Protein 9J0V (pdb70)

Solvent-accessible surface area: 11717 Å² total

Nearest PDB structures (foldseek):
  9j0v-assembly1_A  TM=1.004E+00  e=3.714E-56  Desulfobacula toluolica
  9j0u-assembly1_A  TM=9.772E-01  e=4.460E-48  Desulfobacula toluolica
  2dab-assembly1_A  TM=8.652E-01  e=9.179E-22  Bacillus sp. YM-1
  1a3g-assembly1_A  TM=8.236E-01  e=3.025E-19  Escherichia coli
  5k3w-assembly1_A  TM=7.992E-01  e=1.142E-17  Curtobacterium pusillum

Sequence (245 aa):
TAIYEVMQVRQGIPLFFEAHLERFVMSASLVGTRI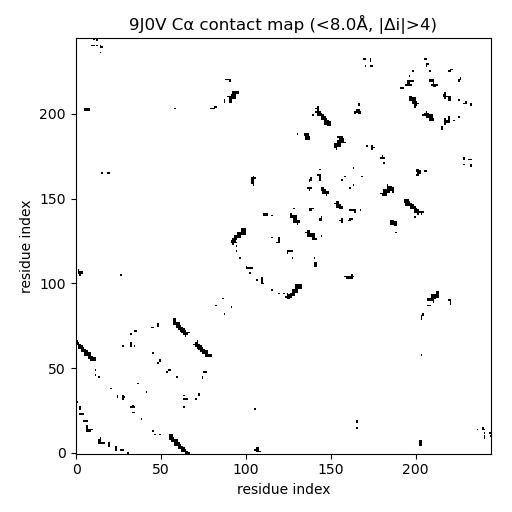PKKEAEILHNIADLVEKNKCDHGNVKLVSALMNEKEIFLAYFIPAEFLDSKARLEGVHTILFSGERICPNITIKGSFREQVKAVRESSNAYEALLVNESGHITEGSRSNVFFMGKDNKLYTSPAGSVLKGVTRTHVMQICSRLGLEVLEKTVHTRNLADIQGAFITGTTVDVTPVRSIGNTQLDSPNIPLIRKIVAEYEKKIAGYVSKRL

Secondary structure (DSSP, 8-state):
-EEEEEEEEETTEETTHHHHHHHHHHHHHHHT---SS-HHHHHHHHHHHHHHH--SSEEEEEEEEEETTEEEEEEEEE---PPPHHHHHH-EEEEEEE---SSTT---TT--HHHHHHHHHHHT-SEEEEE-TTSBEEEETTEEEEEEETTS-EEE--GGGS---HHHHHHHHHHHHTT--EEE---BGGGGGGEEEEEEEETTTEEEEEEEETTEE--GGG-HHHHHHHHHHHHHHHHHHHHH-

B-factor: mean 41.48, std 16.14, range [19.34, 118.11]

Foldseek 3Di:
DKFKFKFKFAQQDGFPLVVRVVQVQVLCVVVPHGDPDDSVVVSVVSSVQCVVVVDRTFMKMWMWDQDPNHIDIDIHTDGAPDDDPVCQLLFWEEEEDEDAADPAQTGPSRQCCVVCVVVCVVVVGPWYFYAYPQQFRAQTSAWWKWFQFPVRAIEGAACRRHHCAPLVVLLVVVCVVVVHDYHHDGHGPVRLVGTQWMWIDHNRCHTTTHQYYVPRGHPRSVDVVSVVSSVVSVVVRVVSVVVVD

Organism: Desulfobacula toluolica (strain DSM 7467 / Tol2) (NCBI:txid651182)

InterPro domains:
  IPR001544 Aminotransferase class IV [PF01063] (33-244)
  IPR018300 Aminotransferase, class IV, conserved site [PS00770] (170-199)
  IPR036038 Aminotransferase-like, PLP-dependent enzymes [SSF56752] (29-275)
  IPR043131 Branched-chain-amino-acid aminotransferase-like, N-terminal [G3DSA:3.30.470.10] (18-102)
  IPR043132 Branched-chain-amino-acid aminotransferase-like, C-terminal [G3DSA:3.20.10.10] (117-276)
  IPR050571 Class-IV Pyridoxal-Phosphate-Dependent Aminotransferase [PTHR42743] (14-268)

Structure (mmCIF, N/CA/C/O backbone):
data_9J0V
#
_entry.id   9J0V
#
_cell.length_a   37.847
_cell.length_b   56.226
_cell.length_c   118.625
_cell.angle_alpha   90.00
_cell.angle_beta   90.00
_cell.angle_gamma   90.00
#
_symmetry.space_group_name_H-M   'P 21 21 21'
#
loop_
_entity.id
_entity.type
_entity.pdbx_description
1 polymer 'Dat: predicted D-alanine aminotransferase'
2 non-polymer DI(HYDROXYETHYL)ETHER
3 non-polymer GLYCEROL
4 water water
#
loop_
_atom_site.group_PDB
_atom_site.id
_atom_site.type_symbol
_atom_site.label_atom_id
_atom_site.label_alt_id
_atom_site.label_comp_id
_atom_site.label_asym_id
_atom_site.label_entity_id
_atom_site.label_seq_id
_atom_site.pdbx_PDB_ins_code
_atom_site.Cartn_x
_atom_site.Cartn_y
_atom_site.Cartn_z
_atom_site.occupancy
_atom_site.B_iso_or_equiv
_atom_site.auth_seq_id
_atom_site.auth_comp_id
_atom_site.auth_asym_id
_atom_site.auth_atom_id
_atom_site.pdbx_PDB_model_num
ATOM 1 N N . THR A 1 31 ? 11.192 19.240 -0.368 1.00 64.92 31 THR A N 1
ATOM 2 C CA . THR A 1 31 ? 12.711 19.319 -0.417 1.00 59.51 31 THR A CA 1
ATOM 3 C C . THR A 1 31 ? 13.267 17.889 -0.511 1.00 65.16 31 THR A C 1
ATOM 4 O O . THR A 1 31 ? 13.731 17.566 -1.665 1.00 55.22 31 THR A O 1
ATOM 6 N N . ALA A 1 32 ? 13.203 17.058 0.572 1.00 40.77 32 ALA A N 1
ATOM 7 C CA . ALA A 1 32 ? 14.009 15.808 0.670 1.00 40.52 32 ALA A CA 1
ATOM 8 C C . ALA A 1 32 ? 13.534 14.861 1.805 1.00 32.93 32 ALA A C 1
ATOM 9 O O . ALA A 1 32 ? 13.406 15.373 2.884 1.00 30.51 32 ALA A O 1
ATOM 11 N N . ILE A 1 33 ? 13.381 13.588 1.518 1.00 29.75 33 ILE A N 1
ATOM 12 C CA . ILE A 1 33 ? 12.949 12.554 2.527 1.00 33.50 33 ILE A CA 1
ATOM 13 C C . ILE A 1 33 ? 13.973 11.431 2.544 1.00 31.83 33 ILE A C 1
ATOM 14 O O . ILE A 1 33 ? 14.684 11.268 1.589 1.00 33.80 33 ILE A O 1
ATOM 19 N N . TYR A 1 34 ? 13.978 10.637 3.597 1.00 28.27 34 TYR A N 1
ATOM 20 C CA . TYR A 1 34 ? 14.920 9.516 3.728 1.00 30.05 34 TYR A CA 1
ATOM 21 C C . TYR A 1 34 ? 14.271 8.407 4.493 1.00 28.05 34 TYR A C 1
ATOM 22 O O . TYR A 1 34 ? 13.231 8.582 5.152 1.00 27.25 34 TYR A O 1
ATOM 31 N N . GLU A 1 35 ? 14.885 7.267 4.352 1.00 27.08 35 GLU A N 1
ATOM 32 C CA . GLU A 1 35 ? 14.501 6.035 5.034 1.00 28.55 35 GLU A CA 1
ATOM 33 C C . GLU A 1 35 ? 15.752 5.328 5.437 1.00 31.00 35 GLU A C 1
ATOM 34 O O . GLU A 1 35 ? 16.744 5.474 4.683 1.00 31.11 35 GLU A O 1
ATOM 40 N N . VAL A 1 36 ? 15.722 4.632 6.549 1.00 32.77 36 VAL A N 1
ATOM 41 C CA . VAL A 1 36 ? 16.893 3.899 7.069 1.00 28.13 36 VAL A CA 1
ATOM 42 C C . VAL A 1 36 ? 16.375 2.514 7.333 1.00 32.61 36 VAL A C 1
ATOM 43 O O . VAL A 1 36 ? 15.333 2.369 7.985 1.00 30.40 36 VAL A O 1
ATOM 47 N N . MET A 1 37 ? 17.077 1.515 6.837 1.00 30.53 37 MET A N 1
ATOM 48 C CA . MET A 1 37 ? 16.814 0.104 7.132 1.00 32.03 37 MET A CA 1
ATOM 49 C C . MET A 1 37 ? 18.052 -0.555 7.704 1.00 35.39 37 MET A C 1
ATOM 50 O O . MET A 1 37 ? 19.158 -0.282 7.231 1.00 34.56 37 MET A O 1
ATOM 55 N N . GLN A 1 38 ? 17.816 -1.372 8.716 1.00 32.65 38 GLN A N 1
ATOM 56 C CA . GLN A 1 38 ? 18.815 -2.220 9.393 1.00 30.90 38 GLN A CA 1
ATOM 57 C C . GLN A 1 38 ? 18.975 -3.469 8.550 1.00 36.80 38 GLN A C 1
ATOM 58 O O . GLN A 1 38 ? 17.929 -4.033 8.164 1.00 35.83 38 GLN A O 1
ATOM 64 N N . VAL A 1 39 ? 20.230 -3.804 8.270 1.00 41.76 39 VAL A N 1
ATOM 65 C CA . VAL A 1 39 ? 20.571 -5.029 7.506 1.00 42.44 39 VAL A CA 1
ATOM 66 C C . VAL A 1 39 ? 21.175 -6.007 8.512 1.00 33.50 39 VAL A C 1
ATOM 67 O O . VAL A 1 39 ? 22.168 -5.623 9.209 1.00 38.43 39 VAL A O 1
ATOM 71 N N . ARG A 1 40 ? 20.600 -7.206 8.623 1.00 42.92 40 ARG A N 1
ATOM 72 C CA . ARG A 1 40 ? 21.084 -8.340 9.460 1.00 51.23 40 ARG A CA 1
ATOM 73 C C . ARG A 1 40 ? 21.228 -9.587 8.562 1.00 49.48 40 ARG A C 1
ATOM 74 O O . ARG A 1 40 ? 20.227 -9.953 7.838 1.00 53.57 40 ARG A O 1
ATOM 82 N N . GLN A 1 41 ? 22.424 -10.190 8.508 1.00 59.74 41 GLN A N 1
ATOM 83 C CA . GLN A 1 41 ? 22.727 -11.390 7.662 1.00 63.55 41 GLN A CA 1
ATOM 84 C C . GLN A 1 41 ? 22.295 -11.112 6.212 1.00 52.07 41 GLN A C 1
ATOM 85 O O . GLN A 1 41 ? 21.641 -11.974 5.572 1.00 56.44 41 GLN A O 1
ATOM 91 N N . GLY A 1 42 ? 22.590 -9.901 5.735 1.00 53.81 42 GLY A N 1
ATOM 92 C CA . GLY A 1 42 ? 22.317 -9.404 4.374 1.00 45.67 42 GLY A CA 1
ATOM 93 C C . GLY A 1 42 ? 20.860 -9.202 4.077 1.00 46.61 42 GLY A C 1
ATOM 94 O O . GLY A 1 42 ? 20.547 -8.969 2.885 1.00 53.00 42 GLY A O 1
ATOM 95 N N . ILE A 1 43 ? 19.986 -9.235 5.095 1.00 48.54 43 ILE A N 1
ATOM 96 C CA . ILE A 1 43 ? 18.509 -9.065 4.919 1.00 45.36 43 ILE A CA 1
ATOM 97 C C . ILE A 1 43 ? 18.173 -7.635 5.375 1.00 44.36 43 ILE A C 1
ATOM 98 O O . ILE A 1 43 ? 18.525 -7.285 6.499 1.00 39.71 43 ILE A O 1
ATOM 103 N N . PRO A 1 44 ? 17.572 -6.771 4.527 1.00 43.17 44 PRO A N 1
ATOM 104 C CA . PRO A 1 44 ? 16.944 -5.542 5.024 1.00 42.17 44 PRO A CA 1
ATOM 105 C C . PRO A 1 44 ? 15.684 -5.843 5.862 1.00 36.65 44 PRO A C 1
ATOM 106 O O . PRO A 1 44 ? 14.688 -6.364 5.328 1.00 41.62 44 PRO A O 1
ATOM 110 N N . LEU A 1 45 ? 15.711 -5.451 7.138 1.00 40.99 45 LEU A N 1
ATOM 111 C CA . LEU A 1 45 ? 14.637 -5.747 8.113 1.00 33.58 45 LEU A CA 1
ATOM 112 C C . LEU A 1 45 ? 13.407 -4.896 7.801 1.00 32.96 45 LEU A C 1
ATOM 113 O O . LEU A 1 45 ? 13.567 -3.723 7.527 1.00 34.74 45 LEU A O 1
ATOM 118 N N . PHE A 1 46 ? 12.251 -5.541 7.690 1.00 34.78 46 PHE A N 1
ATOM 119 C CA . PHE A 1 46 ? 10.912 -4.956 7.497 1.00 37.58 46 PHE A CA 1
ATOM 120 C C . PHE A 1 46 ? 10.919 -4.050 6.267 1.00 38.38 46 PHE A C 1
ATOM 121 O O . PHE A 1 46 ? 10.457 -2.957 6.283 1.00 31.25 46 PHE A O 1
ATOM 129 N N . PHE A 1 47 ? 11.459 -4.566 5.169 1.00 37.40 47 PHE A N 1
ATOM 130 C CA . PHE A 1 47 ? 11.729 -3.813 3.929 1.00 36.09 47 PHE A CA 1
ATOM 131 C C . PHE A 1 47 ? 10.404 -3.284 3.384 1.00 34.75 47 PHE A C 1
ATOM 132 O O . PHE A 1 47 ? 10.359 -2.103 2.956 1.00 37.16 47 PHE A O 1
ATOM 140 N N . GLU A 1 48 ? 9.357 -4.113 3.446 1.00 36.56 48 GLU A N 1
ATOM 141 C CA . GLU A 1 48 ? 8.038 -3.771 2.878 1.00 38.64 48 GLU A CA 1
ATOM 142 C C . GLU A 1 48 ? 7.477 -2.597 3.695 1.00 34.86 48 GLU A C 1
ATOM 143 O O . GLU A 1 48 ? 6.909 -1.726 3.089 1.00 34.36 48 GLU A O 1
ATOM 149 N N . ALA A 1 49 ? 7.601 -2.642 5.036 1.00 32.75 49 ALA A N 1
ATOM 150 C CA . ALA A 1 49 ? 7.059 -1.536 5.869 1.00 31.39 49 ALA A CA 1
ATOM 151 C C . ALA A 1 49 ? 7.833 -0.252 5.543 1.00 29.32 49 ALA A C 1
ATOM 152 O O . ALA A 1 49 ? 7.198 0.802 5.421 1.00 29.81 49 ALA A O 1
ATOM 154 N N . HIS A 1 50 ? 9.174 -0.303 5.439 1.00 31.00 50 HIS A N 1
ATOM 155 C CA . HIS A 1 50 ? 9.981 0.912 5.151 1.00 33.58 50 HIS A CA 1
ATOM 156 C C . HIS A 1 50 ? 9.709 1.423 3.752 1.00 34.32 50 HIS A C 1
ATOM 157 O O . HIS A 1 50 ? 9.560 2.657 3.571 1.00 31.34 50 HIS A O 1
ATOM 164 N N . LEU A 1 51 ? 9.603 0.504 2.783 1.00 35.21 51 LEU A N 1
ATOM 165 C CA . LEU A 1 51 ? 9.377 0.930 1.380 1.00 37.67 51 LEU A CA 1
ATOM 166 C C . LEU A 1 51 ? 8.003 1.602 1.277 1.00 31.48 51 LEU A C 1
ATOM 167 O O . LEU A 1 51 ? 7.927 2.692 0.692 1.00 34.59 51 LEU A O 1
ATOM 172 N N . GLU A 1 52 ? 6.994 1.059 1.969 1.00 36.62 52 GLU A N 1
ATOM 173 C CA . GLU A 1 52 ? 5.588 1.544 1.883 1.00 36.84 52 GLU A CA 1
ATOM 174 C C . GLU A 1 52 ? 5.559 2.988 2.408 1.00 38.39 52 GLU A C 1
ATOM 175 O O . GLU A 1 52 ? 5.030 3.894 1.739 1.00 38.85 52 GLU A O 1
ATOM 181 N N . ARG A 1 53 ? 6.239 3.224 3.543 1.00 32.68 53 ARG A N 1
ATOM 182 C CA . ARG A 1 53 ? 6.340 4.576 4.117 1.00 29.64 53 ARG A CA 1
ATOM 183 C C . ARG A 1 53 ? 7.068 5.507 3.129 1.00 30.22 53 ARG A C 1
ATOM 184 O O . ARG A 1 53 ? 6.686 6.641 3.014 1.00 31.03 53 ARG A O 1
ATOM 192 N N . PHE A 1 54 ? 8.215 5.089 2.612 1.00 29.31 54 PHE A N 1
ATOM 193 C CA . PHE A 1 54 ? 9.070 5.953 1.753 1.00 32.44 54 PHE A CA 1
ATOM 194 C C . PHE A 1 54 ? 8.257 6.341 0.510 1.00 37.14 54 PHE A C 1
ATOM 195 O O . PHE A 1 54 ? 8.229 7.558 0.181 1.00 30.70 54 PHE A O 1
ATOM 203 N N . VAL A 1 55 ? 7.603 5.334 -0.113 1.00 38.06 55 VAL A N 1
ATOM 204 C CA . VAL A 1 55 ? 6.822 5.509 -1.386 1.00 39.79 55 VAL A CA 1
ATOM 205 C C . VAL A 1 55 ? 5.669 6.489 -1.123 1.00 37.00 55 VAL A C 1
ATOM 206 O O . VAL A 1 55 ? 5.483 7.405 -1.928 1.00 36.76 55 VAL A O 1
ATOM 210 N N . MET A 1 56 ? 4.962 6.341 -0.006 1.00 37.74 56 MET A N 1
ATOM 211 C CA . MET A 1 56 ? 3.797 7.185 0.362 1.00 40.89 56 MET A CA 1
ATOM 212 C C . MET A 1 56 ? 4.257 8.603 0.641 1.00 38.71 56 MET A C 1
ATOM 213 O O . MET A 1 56 ? 3.602 9.522 0.205 1.00 35.83 56 MET A O 1
ATOM 218 N N . SER A 1 57 ? 5.371 8.812 1.361 1.00 33.89 57 SER A N 1
ATOM 219 C CA . SER A 1 57 ? 5.891 10.166 1.635 1.00 31.93 57 SER A CA 1
ATOM 220 C C . SER A 1 57 ? 6.290 10.883 0.330 1.00 30.39 57 SER A C 1
ATOM 221 O O . SER A 1 57 ? 6.047 12.096 0.206 1.00 35.52 57 SER A O 1
ATOM 224 N N . ALA A 1 58 ? 6.938 10.129 -0.555 1.00 34.00 58 ALA A N 1
ATOM 225 C CA . ALA A 1 58 ? 7.403 10.604 -1.877 1.00 40.57 58 ALA A CA 1
ATOM 226 C C . ALA A 1 58 ? 6.182 11.149 -2.639 1.00 32.95 58 ALA A C 1
ATOM 227 O O . ALA A 1 58 ? 6.200 12.320 -3.005 1.00 31.86 58 ALA A O 1
ATOM 229 N N . SER A 1 59 ? 5.118 10.366 -2.687 1.00 41.71 59 SER A N 1
ATOM 230 C CA . SER A 1 59 ? 3.827 10.779 -3.312 1.00 46.33 59 SER A CA 1
ATOM 231 C C . SER A 1 59 ? 3.338 12.073 -2.688 1.00 39.90 59 SER A C 1
ATOM 232 O O . SER A 1 59 ? 3.035 13.058 -3.369 1.00 38.91 59 SER A O 1
ATOM 235 N N . LEU A 1 60 ? 3.386 12.163 -1.384 1.00 39.46 60 LEU A N 1
ATOM 236 C CA . LEU A 1 60 ? 2.907 13.383 -0.725 1.00 30.93 60 LEU A CA 1
ATOM 237 C C . LEU A 1 60 ? 3.779 14.613 -0.981 1.00 34.95 60 LEU A C 1
ATOM 238 O O . LEU A 1 60 ? 3.246 15.726 -0.938 1.00 33.86 60 LEU A O 1
ATOM 243 N N . VAL A 1 61 ? 5.106 14.470 -1.003 1.00 35.05 61 VAL A N 1
ATOM 244 C CA . VAL A 1 61 ? 6.029 15.645 -1.143 1.00 40.68 61 VAL A CA 1
ATOM 245 C C . VAL A 1 61 ? 6.274 15.879 -2.638 1.00 35.64 61 VAL A C 1
ATOM 246 O O . VAL A 1 61 ? 6.900 16.889 -2.989 1.00 42.47 61 VAL A O 1
ATOM 250 N N . GLY A 1 62 ? 5.787 14.965 -3.467 1.00 37.60 62 GLY A N 1
ATOM 251 C CA . GLY A 1 62 ? 5.500 15.165 -4.901 1.00 43.73 62 GLY A CA 1
ATOM 252 C C . GLY A 1 62 ? 6.654 14.679 -5.764 1.00 56.26 62 GLY A C 1
ATOM 253 O O . GLY A 1 62 ? 6.881 15.289 -6.825 1.00 54.46 62 GLY A O 1
ATOM 254 N N . THR A 1 63 ? 7.374 13.648 -5.330 1.00 51.59 63 THR A N 1
ATOM 255 C CA . THR A 1 63 ? 8.478 13.034 -6.097 1.00 62.74 63 THR A CA 1
ATOM 256 C C . THR A 1 63 ? 8.398 11.518 -5.928 1.00 62.92 63 THR A C 1
ATOM 257 O O . THR A 1 63 ? 9.097 11.022 -5.060 1.00 90.14 63 THR A O 1
ATOM 261 N N . ARG A 1 64 ? 7.614 10.818 -6.749 1.00 62.06 64 ARG A N 1
ATOM 262 C CA . ARG A 1 64 ? 7.793 9.361 -7.043 1.00 67.58 64 ARG A CA 1
ATOM 263 C C . ARG A 1 64 ? 9.292 8.998 -7.084 1.00 65.51 64 ARG A C 1
ATOM 264 O O . ARG A 1 64 ? 10.130 9.775 -7.603 1.00 67.34 64 ARG A O 1
ATOM 266 N N . ILE A 1 65 ? 9.602 7.833 -6.527 1.00 63.29 65 ILE A N 1
ATOM 267 C CA . ILE A 1 65 ? 10.910 7.138 -6.647 1.00 68.23 65 ILE A CA 1
ATOM 268 C C . ILE A 1 65 ? 10.944 6.431 -8.002 1.00 77.23 65 ILE A C 1
ATOM 269 O O . ILE A 1 65 ? 10.023 5.675 -8.295 1.00 74.39 65 ILE A O 1
ATOM 274 N N . PRO A 1 66 ? 11.956 6.679 -8.876 1.00 86.22 66 PRO A N 1
ATOM 275 C CA . PRO A 1 66 ? 12.199 5.865 -10.070 1.00 85.11 66 PRO A CA 1
ATOM 276 C C . PRO A 1 66 ? 12.045 4.341 -9.945 1.00 77.82 66 PRO A C 1
ATOM 277 O O . PRO A 1 66 ? 11.361 3.773 -10.759 1.00 91.19 66 PRO A O 1
ATOM 281 N N . LYS A 1 67 ? 12.617 3.737 -8.905 1.00 68.88 67 LYS A N 1
ATOM 282 C CA . LYS A 1 67 ? 12.923 2.282 -8.855 1.00 66.01 67 LYS A CA 1
ATOM 283 C C . LYS A 1 67 ? 11.766 1.491 -8.225 1.00 67.88 67 LYS A C 1
ATOM 284 O O . LYS A 1 67 ? 11.199 1.958 -7.236 1.00 75.05 67 LYS A O 1
ATOM 290 N N . LYS A 1 68 ? 11.425 0.322 -8.786 1.00 68.67 68 LYS A N 1
ATOM 291 C CA . LYS A 1 68 ? 10.487 -0.664 -8.175 1.00 65.53 68 LYS A CA 1
ATOM 292 C C . LYS A 1 68 ? 11.118 -1.242 -6.903 1.00 67.29 68 LYS A C 1
ATOM 293 O O . LYS A 1 68 ? 12.337 -1.094 -6.736 1.00 80.15 68 LYS A O 1
ATOM 295 N N . GLU A 1 69 ? 10.309 -1.907 -6.066 1.00 67.76 69 GLU A N 1
ATOM 296 C CA . GLU A 1 69 ? 10.719 -2.718 -4.878 1.00 69.08 69 GLU A CA 1
ATOM 297 C C . GLU A 1 69 ? 11.881 -3.646 -5.259 1.00 81.43 69 GLU A C 1
ATOM 298 O O . GLU A 1 69 ? 12.953 -3.598 -4.571 1.00 67.80 69 GLU A O 1
ATOM 304 N N . ALA A 1 70 ? 11.660 -4.467 -6.297 1.00 75.76 70 ALA A N 1
ATOM 305 C CA . ALA A 1 70 ? 12.636 -5.429 -6.867 1.00 70.42 70 ALA A CA 1
ATOM 306 C C . ALA A 1 70 ? 13.983 -4.731 -7.117 1.00 57.39 70 ALA A C 1
ATOM 307 O O . ALA A 1 70 ? 15.033 -5.275 -6.711 1.00 61.95 70 ALA A O 1
ATOM 309 N N . GLU A 1 71 ? 13.948 -3.539 -7.706 1.00 52.37 71 GLU A N 1
ATOM 310 C CA . GLU A 1 71 ? 15.176 -2.853 -8.166 1.00 58.71 71 GLU A CA 1
ATOM 311 C C . GLU A 1 71 ? 15.880 -2.296 -6.931 1.00 63.57 71 GLU A C 1
ATOM 312 O O . GLU A 1 71 ? 17.106 -2.526 -6.802 1.00 55.08 71 GLU A O 1
ATOM 318 N N . ILE A 1 72 ? 15.116 -1.672 -6.017 1.00 55.94 72 ILE A N 1
ATOM 319 C CA . ILE A 1 72 ? 15.657 -1.125 -4.728 1.00 53.09 72 ILE A CA 1
ATOM 320 C C . ILE A 1 72 ? 16.285 -2.276 -3.963 1.00 46.16 72 ILE A C 1
ATOM 321 O O . ILE A 1 72 ? 17.480 -2.158 -3.583 1.00 49.62 72 ILE A O 1
ATOM 326 N N . LEU A 1 73 ? 15.543 -3.365 -3.776 1.00 48.11 73 LEU A N 1
ATOM 327 C CA . LEU A 1 73 ? 16.077 -4.574 -3.064 1.00 55.01 73 LEU A CA 1
ATOM 328 C C . LEU A 1 73 ? 17.388 -5.018 -3.748 1.00 58.12 73 LEU A C 1
ATOM 329 O O . LEU A 1 73 ? 18.363 -5.332 -3.004 1.00 65.86 73 LEU A O 1
ATOM 334 N N . HIS A 1 74 ? 17.488 -4.891 -5.087 1.00 67.88 74 HIS A N 1
ATOM 335 C CA . HIS A 1 74 ? 18.703 -5.221 -5.889 1.00 68.48 74 HIS A CA 1
ATOM 336 C C . HIS A 1 74 ? 19.808 -4.208 -5.608 1.00 55.31 74 HIS A C 1
ATOM 337 O O . HIS A 1 74 ? 20.942 -4.679 -5.397 1.00 66.97 74 HIS A O 1
ATOM 344 N N . ASN A 1 75 ? 19.523 -2.898 -5.569 1.00 54.42 75 ASN A N 1
ATOM 345 C CA . ASN A 1 75 ? 20.560 -1.884 -5.200 1.00 67.27 75 ASN A CA 1
ATOM 346 C C . ASN A 1 75 ? 21.165 -2.152 -3.821 1.00 60.63 75 ASN A C 1
ATOM 347 O O . ASN A 1 75 ? 22.364 -1.878 -3.678 1.00 71.89 75 ASN A O 1
ATOM 352 N N . ILE A 1 76 ? 20.350 -2.586 -2.843 1.00 56.67 76 ILE A N 1
ATOM 353 C CA . ILE A 1 76 ? 20.807 -2.914 -1.453 1.00 50.04 76 ILE A CA 1
ATOM 354 C C . ILE A 1 76 ? 21.696 -4.154 -1.493 1.00 49.03 76 ILE A C 1
ATOM 355 O O . ILE A 1 76 ? 22.801 -4.099 -0.893 1.00 41.55 76 ILE A O 1
ATOM 360 N N . ALA A 1 77 ? 21.256 -5.223 -2.177 1.00 54.95 77 ALA A N 1
ATOM 361 C CA . ALA A 1 77 ? 22.086 -6.446 -2.411 1.00 57.93 77 ALA A CA 1
ATOM 362 C C . ALA A 1 77 ? 23.441 -6.074 -3.029 1.00 51.72 77 ALA A C 1
ATOM 363 O O . ALA A 1 77 ? 24.480 -6.600 -2.570 1.00 57.87 77 ALA A O 1
ATOM 365 N N . ASP A 1 78 ? 23.474 -5.133 -3.969 1.00 63.26 78 ASP A N 1
ATOM 366 C CA . ASP A 1 78 ? 24.729 -4.692 -4.648 1.00 65.25 78 ASP A CA 1
ATOM 367 C C . ASP A 1 78 ? 25.611 -3.910 -3.658 1.00 66.13 78 ASP A C 1
ATOM 368 O O . ASP A 1 78 ? 26.828 -4.101 -3.725 1.00 64.35 78 ASP A O 1
ATOM 373 N N . LEU A 1 79 ? 25.048 -3.083 -2.761 1.00 62.78 79 LEU A N 1
ATOM 374 C CA . LEU A 1 79 ? 25.832 -2.424 -1.677 1.00 60.82 79 LEU A CA 1
ATOM 375 C C . LEU A 1 79 ? 26.285 -3.444 -0.621 1.00 65.51 79 LEU A C 1
ATOM 376 O O . LEU A 1 79 ? 27.393 -3.225 -0.073 1.00 59.16 79 LEU A O 1
ATOM 381 N N . VAL A 1 80 ? 25.444 -4.437 -0.288 1.00 58.50 80 VAL A N 1
ATOM 382 C CA . VAL A 1 80 ? 25.775 -5.555 0.648 1.00 76.03 80 VAL A CA 1
ATOM 383 C C . VAL A 1 80 ? 26.987 -6.303 0.084 1.00 82.18 80 VAL A C 1
ATOM 384 O O . VAL A 1 80 ? 27.990 -6.380 0.813 1.00 94.92 80 VAL A O 1
ATOM 388 N N . GLU A 1 81 ? 26.890 -6.791 -1.158 1.00 84.46 81 GLU A N 1
ATOM 389 C CA . GLU A 1 81 ? 27.969 -7.508 -1.896 1.00 82.20 81 GLU A CA 1
ATOM 390 C C . GLU A 1 81 ? 29.237 -6.634 -1.972 1.00 78.30 81 GLU A C 1
ATOM 391 O O . GLU A 1 81 ? 30.292 -7.139 -1.535 1.00 81.65 81 GLU A O 1
ATOM 393 N N . LYS A 1 82 ? 29.124 -5.376 -2.449 1.00 83.60 82 LYS A N 1
ATOM 394 C CA . LYS A 1 82 ? 30.239 -4.411 -2.720 1.00 77.75 82 LYS A CA 1
ATOM 395 C C . LYS A 1 82 ? 30.889 -3.901 -1.423 1.00 82.82 82 LYS A C 1
ATOM 396 O O . LYS A 1 82 ? 32.124 -3.967 -1.350 1.00 98.29 82 LYS A O 1
ATOM 398 N N . ASN A 1 83 ? 30.118 -3.391 -0.456 1.00 88.06 83 ASN A N 1
ATOM 399 C CA . ASN A 1 83 ? 30.626 -2.900 0.863 1.00 95.96 83 ASN A CA 1
ATOM 400 C C . ASN A 1 83 ? 31.052 -4.073 1.787 1.00 96.75 83 ASN A C 1
ATOM 401 O O . ASN A 1 83 ? 31.562 -3.776 2.879 1.00 86.20 83 ASN A O 1
ATOM 403 N N . LYS A 1 84 ? 30.828 -5.347 1.418 1.00 92.16 84 LYS A N 1
ATOM 404 C CA . LYS A 1 84 ? 31.451 -6.568 2.017 1.00 93.75 84 LYS A CA 1
ATOM 405 C C . LYS A 1 84 ? 30.757 -7.000 3.326 1.00 94.87 84 LYS A C 1
ATOM 406 O O . LYS A 1 84 ? 30.426 -8.192 3.398 1.00 93.46 84 LYS A O 1
ATOM 408 N N . CYS A 1 85 ? 30.568 -6.125 4.333 1.00 105.44 85 CYS A N 1
ATOM 409 C CA . CYS A 1 85 ? 29.952 -6.472 5.659 1.00 97.63 85 CYS A CA 1
ATOM 410 C C . CYS A 1 85 ? 28.480 -6.884 5.468 1.00 91.57 85 CYS A C 1
ATOM 411 O O . CYS A 1 85 ? 27.842 -6.456 4.474 1.00 82.82 85 CYS A O 1
ATOM 413 N N . ASP A 1 86 ? 27.969 -7.716 6.380 1.00 91.92 86 ASP A N 1
ATOM 414 C CA . ASP A 1 86 ? 26.610 -8.324 6.303 1.00 77.21 86 ASP A CA 1
ATOM 415 C C . ASP A 1 86 ? 25.621 -7.610 7.241 1.00 77.85 86 ASP A C 1
ATOM 416 O O . ASP A 1 86 ? 24.408 -7.927 7.123 1.00 61.53 86 ASP A O 1
ATOM 421 N N . HIS A 1 87 ? 26.094 -6.733 8.142 1.00 63.60 87 HIS A N 1
ATOM 422 C CA . HIS A 1 87 ? 25.251 -5.966 9.096 1.00 65.36 87 HIS A CA 1
ATOM 423 C C . HIS A 1 87 ? 25.600 -4.479 9.036 1.00 72.41 87 HIS A C 1
ATOM 424 O O . HIS A 1 87 ? 26.789 -4.104 8.827 1.00 59.48 87 HIS A O 1
ATOM 431 N N . GLY A 1 88 ? 24.570 -3.652 9.192 1.00 50.54 88 GLY A N 1
ATOM 432 C CA . GLY A 1 88 ? 24.742 -2.205 9.179 1.00 41.06 88 GLY A CA 1
ATOM 433 C C . GLY A 1 88 ? 23.446 -1.537 8.840 1.00 41.43 88 GLY A C 1
ATOM 434 O O . GLY A 1 88 ? 22.411 -2.214 8.844 1.00 39.96 88 GLY A O 1
ATOM 435 N N . ASN A 1 89 ? 23.528 -0.261 8.509 1.00 32.84 89 ASN A N 1
ATOM 436 C CA . ASN A 1 89 ? 22.318 0.535 8.226 1.00 34.60 89 ASN A CA 1
ATOM 437 C C . ASN A 1 89 ? 22.457 1.126 6.829 1.00 32.89 89 ASN A C 1
ATOM 438 O O . ASN A 1 89 ? 23.428 1.813 6.588 1.00 39.84 89 ASN A O 1
ATOM 443 N N . VAL A 1 90 ? 21.447 0.924 6.013 1.00 32.49 90 VAL A N 1
ATOM 444 C CA . VAL A 1 90 ? 21.335 1.531 4.657 1.00 34.42 90 VAL A CA 1
ATOM 445 C C . VAL A 1 90 ? 20.310 2.649 4.718 1.00 35.25 90 VAL A C 1
ATOM 446 O O . VAL A 1 90 ? 19.214 2.398 5.341 1.00 33.85 90 VAL A O 1
ATOM 450 N N . LYS A 1 91 ? 20.672 3.765 4.111 1.00 31.10 91 LYS A N 1
ATOM 451 C CA . LYS A 1 91 ? 19.875 4.996 4.014 1.00 34.58 91 LYS A CA 1
ATOM 452 C C . LYS A 1 91 ? 19.458 5.184 2.567 1.00 37.41 91 LYS A C 1
ATOM 453 O O . LYS A 1 91 ? 20.363 5.167 1.671 1.00 36.03 91 LYS A O 1
ATOM 459 N N . LEU A 1 92 ? 18.163 5.384 2.341 1.00 30.78 92 LEU A N 1
ATOM 460 C CA . LEU A 1 92 ? 17.650 5.807 1.018 1.00 32.25 92 LEU A CA 1
ATOM 461 C C . LEU A 1 92 ? 17.255 7.254 1.116 1.00 37.10 92 LEU A C 1
ATOM 462 O O . LEU A 1 92 ? 16.732 7.647 2.149 1.00 33.49 92 LEU A O 1
ATOM 467 N N . VAL A 1 93 ? 17.482 8.005 0.059 1.00 29.33 93 VAL A N 1
ATOM 468 C CA . VAL A 1 93 ? 17.217 9.456 0.004 1.00 27.89 93 VAL A CA 1
ATOM 469 C C . VAL A 1 93 ? 16.449 9.679 -1.289 1.00 37.91 93 VAL A C 1
ATOM 470 O O . VAL A 1 93 ? 16.840 9.081 -2.310 1.00 35.31 93 VAL A O 1
ATOM 474 N N . SER A 1 94 ? 15.385 10.474 -1.216 1.00 36.39 94 SER A N 1
ATOM 475 C CA . SER A 1 94 ? 14.620 10.897 -2.413 1.00 37.39 94 SER A CA 1
ATOM 476 C C . SER A 1 94 ? 14.461 12.388 -2.307 1.00 37.26 94 SER A C 1
ATOM 477 O O . SER A 1 94 ? 13.994 12.928 -1.275 1.00 32.08 94 SER A O 1
ATOM 480 N N . ALA A 1 95 ? 14.893 13.115 -3.313 1.00 33.75 95 ALA A N 1
ATOM 481 C CA . ALA A 1 95 ? 14.810 14.584 -3.256 1.00 33.89 95 ALA A CA 1
ATOM 482 C C . ALA A 1 95 ? 14.551 15.088 -4.676 1.00 33.66 95 ALA A C 1
ATOM 483 O O . ALA A 1 95 ? 14.737 14.326 -5.612 1.00 38.27 95 ALA A O 1
ATOM 485 N N . LEU A 1 96 ? 14.241 16.350 -4.711 1.00 40.30 96 LEU A N 1
ATOM 486 C CA . LEU A 1 96 ? 14.224 17.225 -5.897 1.00 49.87 96 LEU A CA 1
ATOM 487 C C . LEU A 1 96 ? 15.269 18.292 -5.583 1.00 47.02 96 LEU A C 1
ATOM 488 O O . LEU A 1 96 ? 15.149 18.908 -4.527 1.00 55.41 96 LEU A O 1
ATOM 493 N N . MET A 1 97 ? 16.307 18.429 -6.406 1.00 57.74 97 MET A N 1
ATOM 494 C CA . MET A 1 97 ? 17.412 19.417 -6.214 1.00 64.94 97 MET A CA 1
ATOM 495 C C . MET A 1 97 ? 17.543 20.259 -7.494 1.00 60.91 97 MET A C 1
ATOM 496 O O . MET A 1 97 ? 17.640 19.634 -8.569 1.00 59.92 97 MET A O 1
ATOM 501 N N . ASN A 1 98 ? 17.570 21.600 -7.385 1.00 64.45 98 ASN A N 1
ATOM 502 C CA . ASN A 1 98 ? 17.492 22.563 -8.531 1.00 71.95 98 ASN A CA 1
ATOM 503 C C . ASN A 1 98 ? 16.447 21.993 -9.523 1.00 76.88 98 ASN A C 1
ATOM 504 O O . ASN A 1 98 ? 16.812 21.646 -10.674 1.00 87.47 98 ASN A O 1
ATOM 506 N N . GLU A 1 99 ? 15.247 21.716 -8.985 1.00 71.89 99 GLU A N 1
ATOM 507 C CA . GLU A 1 99 ? 13.994 21.255 -9.652 1.00 63.46 99 GLU A CA 1
ATOM 508 C C . GLU A 1 99 ? 14.138 19.887 -10.378 1.00 72.72 99 GLU A C 1
ATOM 509 O O . GLU A 1 99 ? 13.210 19.605 -11.178 1.00 63.22 99 GLU A O 1
ATOM 512 N N . LYS A 1 100 ? 15.144 19.015 -10.091 1.00 67.20 100 LYS A N 1
ATOM 513 C CA . LYS A 1 100 ? 15.211 17.619 -10.638 1.00 67.19 100 LYS A CA 1
ATOM 514 C C . LYS A 1 100 ? 15.407 16.554 -9.528 1.00 62.31 100 LYS A C 1
ATOM 515 O O . LYS A 1 100 ? 16.035 16.856 -8.485 1.00 59.64 100 LYS A O 1
ATOM 519 N N . GLU A 1 101 ? 14.958 15.332 -9.849 1.00 51.32 101 GLU A N 1
ATOM 520 C CA . GLU A 1 101 ? 14.627 14.167 -9.002 1.00 64.96 101 GLU A CA 1
ATOM 521 C C . GLU A 1 101 ? 15.908 13.356 -8.777 1.00 69.06 101 GLU A C 1
ATOM 522 O O . GLU A 1 101 ? 16.578 13.072 -9.794 1.00 75.22 101 GLU A O 1
ATOM 528 N N . ILE A 1 102 ? 16.217 12.984 -7.520 1.00 49.18 102 ILE A N 1
ATOM 529 C CA . ILE A 1 102 ? 17.456 12.251 -7.112 1.00 49.52 102 ILE A CA 1
ATOM 530 C C . ILE A 1 102 ? 17.068 11.097 -6.198 1.00 43.52 102 ILE A C 1
ATOM 531 O O . ILE A 1 102 ? 16.318 11.342 -5.279 1.00 47.14 102 ILE A O 1
ATOM 536 N N . PHE A 1 103 ? 17.623 9.925 -6.433 1.00 38.41 103 PHE A N 1
ATOM 537 C CA . PHE A 1 103 ? 17.541 8.738 -5.582 1.00 41.14 103 PHE A CA 1
ATOM 538 C C . PHE A 1 103 ? 18.949 8.263 -5.170 1.00 52.03 103 PHE A C 1
ATOM 539 O O . PHE A 1 103 ? 19.717 7.871 -6.047 1.00 49.32 103 PHE A O 1
ATOM 547 N N . LEU A 1 104 ? 19.243 8.216 -3.863 1.00 40.83 104 LEU A N 1
ATOM 548 C CA . LEU A 1 104 ? 20.523 7.703 -3.319 1.00 39.16 104 LEU A CA 1
ATOM 549 C C . LEU A 1 104 ? 20.234 6.553 -2.380 1.00 46.03 104 LEU A C 1
ATOM 550 O O . LEU A 1 104 ? 19.197 6.558 -1.641 1.00 37.04 104 LEU A O 1
ATOM 555 N N . ALA A 1 105 ? 21.152 5.623 -2.383 1.00 35.77 105 ALA A N 1
ATOM 556 C CA . ALA A 1 105 ? 21.199 4.502 -1.437 1.00 34.94 105 ALA A CA 1
ATOM 557 C C . ALA A 1 105 ? 22.644 4.392 -0.959 1.00 44.13 105 ALA A C 1
ATOM 558 O O . ALA A 1 105 ? 23.553 4.423 -1.830 1.00 41.38 105 ALA A O 1
ATOM 560 N N . TYR A 1 106 ? 22.899 4.342 0.346 1.00 37.24 106 TYR A N 1
ATOM 561 C CA . TYR A 1 106 ? 24.277 4.205 0.874 1.00 38.91 106 TYR A CA 1
ATOM 562 C C . TYR A 1 106 ? 24.219 3.677 2.294 1.00 44.31 106 TYR A C 1
ATOM 563 O O . TYR A 1 106 ? 23.237 4.059 3.007 1.00 41.33 106 TYR A O 1
ATOM 572 N N . PHE A 1 107 ? 25.252 2.940 2.699 1.00 40.97 107 PHE A N 1
ATOM 573 C CA . PHE A 1 107 ? 25.478 2.601 4.116 1.00 39.62 107 PHE A CA 1
ATOM 574 C C . PHE A 1 107 ? 25.825 3.857 4.895 1.00 43.27 107 PHE A C 1
ATOM 575 O O . PHE A 1 107 ? 26.457 4.823 4.378 1.00 37.83 107 PHE A O 1
ATOM 583 N N . ILE A 1 108 ? 25.364 3.880 6.142 1.00 38.91 108 ILE A N 1
ATOM 584 C CA . ILE A 1 108 ? 25.727 4.948 7.114 1.00 36.72 108 ILE A CA 1
ATOM 585 C C . ILE A 1 108 ? 26.396 4.269 8.293 1.00 34.21 108 ILE A C 1
ATOM 586 O O . ILE A 1 108 ? 26.174 3.090 8.546 1.00 39.20 108 ILE A O 1
ATOM 591 N N . PRO A 1 109 ? 27.168 5.023 9.081 1.00 44.00 109 PRO A N 1
ATOM 592 C CA . PRO A 1 109 ? 27.731 4.492 10.328 1.00 54.37 109 PRO A CA 1
ATOM 593 C C . PRO A 1 109 ? 26.639 3.943 11.265 1.00 52.47 109 PRO A C 1
ATOM 594 O O . PRO A 1 109 ? 25.608 4.602 11.435 1.00 46.62 109 PRO A O 1
ATOM 598 N N . ALA A 1 110 ? 26.854 2.744 11.790 1.00 48.13 110 ALA A N 1
ATOM 599 C CA . ALA A 1 110 ? 25.942 2.010 12.690 1.00 49.64 110 ALA A CA 1
ATOM 600 C C . ALA A 1 110 ? 26.513 2.090 14.106 1.00 56.43 110 ALA A C 1
ATOM 601 O O . ALA A 1 110 ? 27.631 1.664 14.297 1.00 57.33 110 ALA A O 1
ATOM 603 N N . GLU A 1 111 ? 25.732 2.585 15.061 1.00 55.99 111 GLU A N 1
ATOM 604 C CA . GLU A 1 111 ? 26.005 2.473 16.513 1.00 57.62 111 GLU A CA 1
ATOM 605 C C . GLU A 1 111 ? 25.272 1.227 17.033 1.00 55.91 111 GLU A C 1
ATOM 606 O O . GLU A 1 111 ? 24.240 1.381 17.764 1.00 56.41 111 GLU A O 1
ATOM 612 N N . PHE A 1 112 ? 25.777 0.035 16.687 1.00 67.77 112 PHE A N 1
ATOM 613 C CA . PHE A 1 112 ? 25.358 -1.283 17.261 1.00 73.59 112 PHE A CA 1
ATOM 614 C C . PHE A 1 112 ? 25.711 -1.270 18.767 1.00 65.98 112 PHE A C 1
ATOM 615 O O . PHE A 1 112 ? 26.871 -0.881 19.128 1.00 67.74 112 PHE A O 1
ATOM 617 N N . LEU A 1 113 ? 24.731 -1.544 19.641 1.00 53.33 113 LEU A N 1
ATOM 618 C CA . LEU A 1 113 ? 24.982 -1.671 21.111 1.00 53.32 113 LEU A CA 1
ATOM 619 C C . LEU A 1 113 ? 25.490 -3.077 21.386 1.00 49.02 113 LEU A C 1
ATOM 620 O O . LEU A 1 113 ? 24.763 -4.033 20.993 1.00 46.89 113 LEU A O 1
ATOM 625 N N . ASP A 1 114 ? 26.571 -3.175 22.150 1.00 56.55 114 ASP A N 1
ATOM 626 C CA . ASP A 1 114 ? 27.079 -4.495 22.606 1.00 64.93 114 ASP A CA 1
ATOM 627 C C . ASP A 1 114 ? 26.150 -5.056 23.710 1.00 66.51 114 ASP A C 1
ATOM 628 O O . ASP A 1 114 ? 25.204 -4.336 24.202 1.00 46.68 114 ASP A O 1
ATOM 633 N N . SER A 1 115 ? 26.296 -6.373 23.896 1.00 53.17 115 SER A N 1
ATOM 634 C CA . SER A 1 115 ? 25.922 -7.228 25.047 1.00 57.57 115 SER A CA 1
ATOM 635 C C . SER A 1 115 ? 25.554 -6.407 26.311 1.00 44.53 115 SER A C 1
ATOM 636 O O . SER A 1 115 ? 24.409 -6.426 26.773 1.00 44.96 115 SER A O 1
ATOM 639 N N . LYS A 1 116 ? 26.551 -5.742 26.847 1.00 42.66 116 LYS A N 1
ATOM 640 C CA . LYS A 1 116 ? 26.558 -5.107 28.176 1.00 51.95 116 LYS A CA 1
ATOM 641 C C . LYS A 1 116 ? 25.722 -3.841 28.110 1.00 45.53 116 LYS A C 1
ATOM 642 O O . LYS A 1 116 ? 24.994 -3.636 29.028 1.00 36.67 116 LYS A O 1
ATOM 648 N N . ALA A 1 117 ? 25.902 -3.007 27.074 1.00 49.59 117 ALA A N 1
ATOM 649 C CA . ALA A 1 117 ? 25.050 -1.820 26.847 1.00 47.08 117 ALA A CA 1
ATOM 650 C C . ALA A 1 117 ? 23.555 -2.222 26.712 1.00 37.89 117 ALA A C 1
ATOM 651 O O . ALA A 1 117 ? 22.694 -1.523 27.263 1.00 39.24 117 ALA A O 1
ATOM 653 N N . ARG A 1 118 ? 23.227 -3.302 26.012 1.00 34.21 118 ARG A N 1
ATOM 654 C CA . ARG A 1 118 ? 21.825 -3.811 25.922 1.00 35.65 118 ARG A CA 1
ATOM 655 C C . ARG A 1 118 ? 21.313 -4.162 27.325 1.00 37.67 118 ARG A C 1
ATOM 656 O O . ARG A 1 118 ? 20.171 -3.812 27.644 1.00 38.93 118 ARG A O 1
ATOM 664 N N . LEU A 1 119 ? 22.153 -4.780 28.172 1.00 37.95 119 LEU A N 1
ATOM 665 C CA . LEU A 1 119 ? 21.727 -5.146 29.544 1.00 35.43 119 LEU A CA 1
ATOM 666 C C . LEU A 1 119 ? 21.550 -3.911 30.414 1.00 29.67 119 LEU A C 1
ATOM 667 O O . LEU A 1 119 ? 20.608 -3.872 31.184 1.00 28.70 119 LEU A O 1
ATOM 672 N N . GLU A 1 120 ? 22.531 -2.989 30.417 1.00 27.33 120 GLU A N 1
ATOM 673 C CA . GLU A 1 120 ? 22.512 -1.894 31.407 1.00 32.01 120 GLU A CA 1
ATOM 674 C C . GLU A 1 120 ? 21.538 -0.789 30.954 1.00 33.18 120 GLU A C 1
ATOM 675 O O . GLU A 1 120 ? 21.177 0.069 31.795 1.00 28.68 120 GLU A O 1
ATOM 681 N N . GLY A 1 121 ? 21.221 -0.771 29.668 1.00 31.21 121 GLY A N 1
ATOM 682 C CA . GLY A 1 121 ? 20.378 0.292 29.076 1.00 36.55 121 GLY A CA 1
ATOM 683 C C . GLY A 1 121 ? 21.206 1.534 28.845 1.00 31.84 121 GLY A C 1
ATOM 684 O O . GLY A 1 121 ? 22.428 1.568 29.234 1.00 31.92 121 GLY A O 1
ATOM 685 N N . VAL A 1 122 ? 20.561 2.624 28.429 1.00 28.80 122 VAL A N 1
ATOM 686 C CA . VAL A 1 122 ? 21.363 3.772 27.927 1.00 27.90 122 VAL A CA 1
ATOM 687 C C . VAL A 1 122 ? 20.963 5.076 28.608 1.00 26.28 122 VAL A C 1
ATOM 688 O O . VAL A 1 122 ? 19.912 5.216 29.217 1.00 26.60 122 VAL A O 1
ATOM 692 N N . HIS A 1 123 ? 21.930 5.976 28.501 1.00 27.92 123 HIS A N 1
ATOM 693 C CA . HIS A 1 123 ? 21.792 7.370 28.943 1.00 28.08 123 HIS A CA 1
ATOM 694 C C . HIS A 1 123 ? 21.153 8.139 27.813 1.00 25.32 123 HIS A C 1
ATOM 695 O O . HIS A 1 123 ? 21.533 7.953 26.648 1.00 25.95 123 HIS A O 1
ATOM 702 N N . THR A 1 124 ? 20.222 9.010 28.191 1.00 26.81 124 THR A N 1
ATOM 703 C CA . THR A 1 124 ? 19.582 9.913 27.237 1.00 22.15 124 THR A CA 1
ATOM 704 C C . THR A 1 124 ? 19.584 11.306 27.840 1.00 24.18 124 THR A C 1
ATOM 705 O O . THR A 1 124 ? 19.717 11.427 29.093 1.00 24.10 124 THR A O 1
ATOM 709 N N . ILE A 1 125 ? 19.467 12.288 26.970 1.00 22.96 125 ILE A N 1
ATOM 710 C CA . ILE A 1 125 ? 19.384 13.722 27.421 1.00 23.96 125 ILE A CA 1
ATOM 711 C C . ILE A 1 125 ? 18.163 14.330 26.797 1.00 24.85 125 ILE A C 1
ATOM 712 O O . ILE A 1 125 ? 17.709 13.802 25.810 1.00 24.35 125 ILE A O 1
ATOM 717 N N . LEU A 1 126 ? 17.750 15.498 27.277 1.00 23.86 126 LEU A N 1
ATOM 718 C CA . LEU A 1 126 ? 16.671 16.281 26.659 1.00 25.85 126 LEU A CA 1
ATOM 719 C C . LEU A 1 126 ? 17.302 17.360 25.789 1.00 23.69 126 LEU A C 1
ATOM 720 O O . LEU A 1 126 ? 18.423 17.879 26.125 1.00 26.72 126 LEU A O 1
ATOM 725 N N . PHE A 1 127 ? 16.649 17.665 24.706 1.00 24.09 127 PHE A N 1
ATOM 726 C CA . PHE A 1 127 ? 17.054 18.698 23.757 1.00 25.18 127 PHE A CA 1
ATOM 727 C C . PHE A 1 127 ? 15.828 19.438 23.302 1.00 28.22 127 PHE A C 1
ATOM 728 O O . PHE A 1 127 ? 14.873 18.792 22.925 1.00 23.79 127 PHE A O 1
ATOM 736 N N . SER A 1 128 ? 15.887 20.786 23.242 1.00 27.17 128 SER A N 1
ATOM 737 C CA . SER A 1 128 ? 14.698 21.568 22.773 1.00 29.65 128 SER A CA 1
ATOM 738 C C . SER A 1 128 ? 14.638 21.552 21.298 1.00 31.83 128 SER A C 1
ATOM 739 O O . SER A 1 128 ? 15.555 22.064 20.721 1.00 32.38 128 SER A O 1
ATOM 742 N N . GLY A 1 129 ? 13.533 21.117 20.735 1.00 27.84 129 GLY A N 1
ATOM 743 C CA . GLY A 1 129 ? 13.313 21.269 19.315 1.00 31.69 129 GLY A CA 1
ATOM 744 C C . GLY A 1 129 ? 11.987 20.676 18.928 1.00 27.86 129 GLY A C 1
ATOM 745 O O . GLY A 1 129 ? 11.451 19.795 19.699 1.00 31.27 129 GLY A O 1
ATOM 746 N N . GLU A 1 130 ? 11.528 21.089 17.768 1.00 30.64 130 GLU A N 1
ATOM 747 C CA . GLU A 1 130 ? 10.341 20.479 17.164 1.00 29.83 130 GLU A CA 1
ATOM 748 C C . GLU A 1 130 ? 10.638 20.103 15.752 1.00 30.84 130 GLU A C 1
ATOM 749 O O . GLU A 1 130 ? 11.264 20.864 14.998 1.00 33.35 130 GLU A O 1
ATOM 755 N N . ARG A 1 131 ? 10.110 18.999 15.334 1.00 29.07 131 ARG A N 1
ATOM 756 C CA . ARG A 1 131 ? 10.203 18.661 13.914 1.00 32.05 131 ARG A CA 1
ATOM 757 C C . ARG A 1 131 ? 9.001 19.261 13.179 1.00 34.01 131 ARG A C 1
ATOM 758 O O . ARG A 1 131 ? 7.908 18.884 13.523 1.00 34.08 131 ARG A O 1
ATOM 766 N N . ILE A 1 132 ? 9.253 20.088 12.186 1.00 40.51 132 ILE A N 1
ATOM 767 C CA . ILE A 1 132 ? 8.230 20.487 11.182 1.00 50.00 132 ILE A CA 1
ATOM 768 C C . ILE A 1 132 ? 7.916 19.247 10.328 1.00 43.58 132 ILE A C 1
ATOM 769 O O . ILE A 1 132 ? 8.871 18.414 10.017 1.00 43.23 132 ILE A O 1
ATOM 774 N N . CYS A 1 133 ? 6.614 19.035 10.168 1.00 39.42 133 CYS A N 1
ATOM 775 C CA . CYS A 1 133 ? 5.992 17.951 9.399 1.00 36.42 133 CYS A CA 1
ATOM 776 C C . CYS A 1 133 ? 6.429 16.598 9.990 1.00 35.56 133 CYS A C 1
ATOM 777 O O . CYS A 1 133 ? 7.015 15.725 9.275 1.00 33.42 133 CYS A O 1
ATOM 780 N N . PRO A 1 134 ? 6.128 16.369 11.292 1.00 33.78 134 PRO A N 1
ATOM 781 C CA . PRO A 1 134 ? 6.701 15.221 12.022 1.00 33.62 134 PRO A CA 1
ATOM 782 C C . PRO A 1 134 ? 6.305 13.844 11.549 1.00 31.68 134 PRO A C 1
ATOM 783 O O . PRO A 1 134 ? 7.052 12.943 11.787 1.00 27.77 134 PRO A O 1
ATOM 787 N N . ASN A 1 135 ? 5.176 13.709 10.832 1.00 30.63 135 ASN A N 1
ATOM 788 C CA . ASN A 1 135 ? 4.738 12.472 10.216 1.00 27.67 135 ASN A CA 1
ATOM 789 C C . ASN A 1 135 ? 5.591 12.002 9.050 1.00 27.22 135 ASN A C 1
ATOM 790 O O . ASN A 1 135 ? 5.412 10.833 8.693 1.00 28.14 135 ASN A O 1
ATOM 795 N N . ILE A 1 136 ? 6.451 12.827 8.479 1.00 27.78 136 ILE A N 1
ATOM 796 C CA . ILE A 1 136 ? 7.255 12.416 7.308 1.00 32.42 136 ILE A CA 1
ATOM 797 C C . ILE A 1 136 ? 8.748 12.472 7.705 1.00 27.10 136 ILE A C 1
ATOM 798 O O . ILE A 1 136 ? 9.104 13.321 8.469 1.00 25.03 136 ILE A O 1
ATOM 827 N N . THR A 1 138 ? 11.687 13.605 6.947 1.00 27.80 138 THR A N 1
ATOM 828 C CA . THR A 1 138 ? 12.359 14.656 6.125 1.00 30.75 138 THR A CA 1
ATOM 829 C C . THR A 1 138 ? 13.805 14.814 6.574 1.00 34.11 138 THR A C 1
ATOM 830 O O . THR A 1 138 ? 14.126 14.694 7.806 1.00 30.39 138 THR A O 1
ATOM 834 N N . ILE A 1 139 ? 14.690 15.083 5.619 1.00 34.62 139 ILE A N 1
ATOM 835 C CA . ILE A 1 139 ? 16.078 15.479 5.992 1.00 33.76 139 ILE A CA 1
ATOM 836 C C . ILE A 1 139 ? 16.033 16.723 6.889 1.00 34.45 139 ILE A C 1
ATOM 837 O O . ILE A 1 139 ? 16.709 16.740 7.959 1.00 31.79 139 ILE A O 1
ATOM 842 N N . LYS A 1 140 ? 15.221 17.726 6.562 1.00 35.65 140 LYS A N 1
ATOM 843 C CA . LYS A 1 140 ? 15.119 18.960 7.359 1.00 36.61 140 LYS A CA 1
ATOM 844 C C . LYS A 1 140 ? 14.619 18.667 8.798 1.00 41.19 140 LYS A C 1
ATOM 845 O O . LYS A 1 140 ? 15.097 19.365 9.763 1.00 37.68 140 LYS A O 1
ATOM 848 N N . GLY A 1 141 ? 13.786 17.642 8.988 1.00 35.82 141 GLY A N 1
ATOM 849 C CA . GLY A 1 141 ? 13.277 17.211 10.314 1.00 35.72 141 GLY A CA 1
ATOM 850 C C . GLY A 1 141 ? 14.248 16.357 11.135 1.00 35.61 141 GLY A C 1
ATOM 851 O O . GLY A 1 141 ? 13.860 15.913 12.270 1.00 37.69 141 GLY A O 1
ATOM 852 N N . SER A 1 142 ? 15.422 16.004 10.601 1.00 28.29 142 SER A N 1
ATOM 853 C CA . SER A 1 142 ? 16.418 15.179 11.301 1.00 32.65 142 SER A CA 1
ATOM 854 C C . SER A 1 142 ? 17.205 16.060 12.278 1.00 32.18 142 SER A C 1
ATOM 855 O O . SER A 1 142 ? 17.838 17.043 11.848 1.00 32.70 142 SER A O 1
ATOM 858 N N . PHE A 1 143 ? 17.134 15.754 13.583 1.00 26.42 143 PHE A N 1
ATOM 859 C CA . PHE A 1 143 ? 17.984 16.402 14.593 1.00 25.19 143 PHE A CA 1
ATOM 860 C C . PHE A 1 143 ? 19.366 15.725 14.708 1.00 23.75 143 PHE A C 1
ATOM 861 O O . PHE A 1 143 ? 20.111 16.107 15.608 1.00 27.51 143 PHE A O 1
ATOM 869 N N . ARG A 1 144 ? 19.703 14.697 13.918 1.00 27.60 144 ARG A N 1
ATOM 870 C CA . ARG A 1 144 ? 20.990 13.954 14.094 1.00 32.82 144 ARG A CA 1
ATOM 871 C C . ARG A 1 144 ? 22.181 14.891 14.276 1.00 32.06 144 ARG A C 1
ATOM 872 O O . ARG A 1 144 ? 22.919 14.749 15.293 1.00 32.90 144 ARG A O 1
ATOM 880 N N . GLU A 1 145 ? 22.368 15.803 13.337 1.00 35.98 145 GLU A N 1
ATOM 881 C CA . GLU A 1 145 ? 23.532 16.724 13.288 1.00 44.95 145 GLU A CA 1
ATOM 882 C C . GLU A 1 145 ? 23.440 17.674 14.470 1.00 36.69 145 GLU A C 1
ATOM 883 O O . GLU A 1 145 ? 24.436 17.805 15.190 1.00 41.88 145 GLU A O 1
ATOM 889 N N . GLN A 1 146 ? 22.252 18.201 14.758 1.00 32.95 146 GLN A N 1
ATOM 890 C CA . GLN A 1 146 ? 22.073 19.190 15.830 1.00 34.32 146 GLN A CA 1
ATOM 891 C C . GLN A 1 146 ? 22.446 18.619 17.194 1.00 30.20 146 GLN A C 1
ATOM 892 O O . GLN A 1 146 ? 22.841 19.434 18.080 1.00 31.64 146 GLN A O 1
ATOM 898 N N . VAL A 1 147 ? 22.148 17.343 17.446 1.00 26.90 147 VAL A N 1
ATOM 899 C CA . VAL A 1 147 ? 22.294 16.786 18.818 1.00 24.32 147 VAL A CA 1
ATOM 900 C C . VAL A 1 147 ? 23.628 16.046 18.949 1.00 24.01 147 VAL A C 1
ATOM 901 O O . VAL A 1 147 ? 23.872 15.522 20.031 1.00 27.27 147 VAL A O 1
ATOM 905 N N . LYS A 1 148 ? 24.460 16.002 17.897 1.00 28.00 148 LYS A N 1
ATOM 906 C CA . LYS A 1 148 ? 25.654 15.107 17.926 1.00 31.91 148 LYS A CA 1
ATOM 907 C C . LYS A 1 148 ? 26.620 15.532 19.033 1.00 26.86 148 LYS A C 1
ATOM 908 O O . LYS A 1 148 ? 27.050 14.703 19.869 1.00 26.74 148 LYS A O 1
ATOM 913 N N . ALA A 1 149 ? 26.913 16.812 19.127 1.00 26.95 149 ALA A N 1
ATOM 914 C CA . ALA A 1 149 ? 27.915 17.271 20.121 1.00 29.87 149 ALA A CA 1
ATOM 915 C C . ALA A 1 149 ? 27.411 17.085 21.551 1.00 25.70 149 ALA A C 1
ATOM 916 O O . ALA A 1 149 ? 28.193 16.601 22.456 1.00 27.20 149 ALA A O 1
ATOM 918 N N . VAL A 1 150 ? 26.142 17.407 21.833 1.00 26.84 150 VAL A N 1
ATOM 919 C CA . VAL A 1 150 ? 25.624 17.170 23.215 1.00 24.14 150 VAL A CA 1
ATOM 920 C C . VAL A 1 150 ? 25.578 15.668 23.524 1.00 22.62 150 VAL A C 1
ATOM 921 O O . VAL A 1 150 ? 25.808 15.302 24.689 1.00 26.61 150 VAL A O 1
ATOM 925 N N . ARG A 1 151 ? 25.241 14.822 22.543 1.00 24.09 151 ARG A N 1
ATOM 926 C CA . ARG A 1 151 ? 25.266 13.352 22.760 1.00 24.96 151 ARG A CA 1
ATOM 927 C C . ARG A 1 151 ? 26.700 12.897 23.115 1.00 23.82 151 ARG A C 1
ATOM 928 O O . ARG A 1 151 ? 26.821 12.066 24.042 1.00 29.36 151 ARG A O 1
ATOM 936 N N . GLU A 1 152 ? 27.666 13.302 22.295 1.00 27.64 152 GLU A N 1
ATOM 937 C CA . GLU A 1 152 ? 29.096 12.896 22.481 1.00 32.82 152 GLU A CA 1
ATOM 938 C C . GLU A 1 152 ? 29.59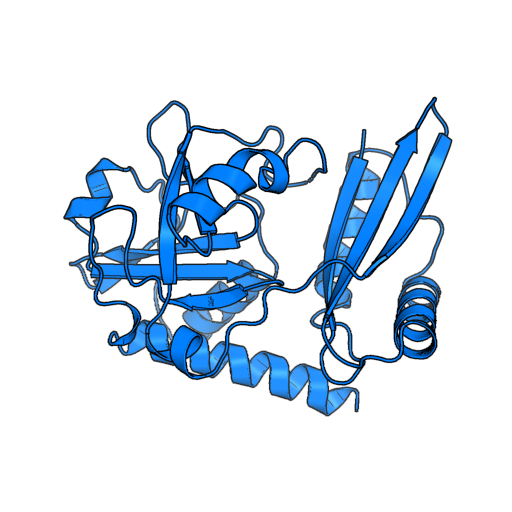2 13.354 23.854 1.00 37.66 152 GLU A C 1
ATOM 939 O O . GLU A 1 152 ? 30.116 12.504 24.659 1.00 31.55 152 GLU A O 1
ATOM 945 N N . SER A 1 153 ? 29.307 14.609 24.232 1.00 29.82 153 SER A N 1
ATOM 946 C CA . SER A 1 153 ? 29.735 15.166 25.542 1.00 31.32 153 SER A CA 1
ATOM 947 C C . SER A 1 153 ? 29.131 14.417 26.714 1.00 34.92 153 SER A C 1
ATOM 948 O O . SER A 1 153 ? 29.838 14.211 27.698 1.00 31.79 153 SER A O 1
ATOM 951 N N . SER A 1 154 ? 27.844 14.031 26.641 1.00 29.97 154 SER A N 1
ATOM 952 C CA . SER A 1 154 ? 27.103 13.445 27.775 1.00 30.77 154 SER A CA 1
ATOM 953 C C . SER A 1 154 ? 27.189 11.902 27.738 1.00 28.57 154 SER A C 1
ATOM 954 O O . SER A 1 154 ? 26.615 11.352 28.630 1.00 28.88 154 SER A O 1
ATOM 957 N N . ASN A 1 155 ? 27.783 11.288 26.714 1.00 29.90 155 ASN A N 1
ATOM 958 C CA . ASN A 1 155 ? 27.721 9.801 26.437 1.00 31.51 155 ASN A CA 1
ATOM 959 C C . ASN A 1 155 ? 26.271 9.323 26.361 1.00 28.93 155 ASN A C 1
ATOM 960 O O . ASN A 1 155 ? 25.896 8.293 26.945 1.00 30.40 155 ASN A O 1
ATOM 969 N N . ALA A 1 156 ? 25.412 10.100 25.738 1.00 27.87 156 ALA A N 1
ATOM 970 C CA . ALA A 1 156 ? 23.988 9.769 25.589 1.00 27.28 156 ALA A CA 1
ATOM 971 C C . ALA A 1 156 ? 23.825 9.070 24.256 1.00 24.67 156 ALA A C 1
ATOM 972 O O . ALA A 1 156 ? 24.261 9.556 23.196 1.00 27.43 156 ALA A O 1
ATOM 974 N N . TYR A 1 157 ? 23.101 7.965 24.272 1.00 24.24 157 TYR A N 1
ATOM 975 C CA . TYR A 1 157 ? 22.774 7.187 23.067 1.00 24.11 157 TYR A CA 1
ATOM 976 C C . TYR A 1 157 ? 21.684 7.879 22.277 1.00 25.28 157 TYR A C 1
ATOM 977 O O . TYR A 1 157 ? 21.592 7.620 21.047 1.00 24.40 157 TYR A O 1
ATOM 986 N N . GLU A 1 158 ? 20.863 8.693 22.944 1.00 23.41 158 GLU A N 1
ATOM 987 C CA . GLU A 1 158 ? 19.813 9.399 22.238 1.00 20.77 158 GLU A CA 1
ATOM 988 C C . GLU A 1 158 ? 19.534 10.736 22.953 1.00 19.64 158 GLU A C 1
ATOM 989 O O . GLU A 1 158 ? 19.674 10.824 24.191 1.00 21.69 158 GLU A O 1
ATOM 995 N N . ALA A 1 159 ? 19.066 11.667 22.168 1.00 22.08 159 ALA A N 1
ATOM 996 C CA . ALA A 1 159 ? 18.488 12.944 22.660 1.00 19.34 159 ALA A CA 1
ATOM 997 C C . ALA A 1 159 ? 16.987 12.905 22.460 1.00 21.10 159 ALA A C 1
ATOM 998 O O . ALA A 1 159 ? 16.566 12.611 21.307 1.00 21.65 159 ALA A O 1
ATOM 1000 N N . LEU A 1 160 ? 16.230 13.194 23.538 1.00 21.34 160 LEU A N 1
ATOM 1001 C CA . LEU A 1 160 ? 14.739 13.235 23.436 1.00 22.11 160 LEU A CA 1
ATOM 1002 C C . LEU A 1 160 ? 14.329 14.695 23.182 1.00 23.41 160 LEU A C 1
ATOM 1003 O O . LEU A 1 160 ? 14.791 15.558 23.940 1.00 26.37 160 LEU A O 1
ATOM 1008 N N . LEU A 1 161 ? 13.546 14.892 22.186 1.00 24.72 161 LEU A N 1
ATOM 1009 C CA . LEU A 1 161 ? 13.176 16.238 21.711 1.00 25.49 161 LEU A CA 1
ATOM 1010 C C . LEU A 1 161 ? 12.006 16.731 22.565 1.00 28.09 161 LEU A C 1
ATOM 1011 O O . LEU A 1 161 ? 11.059 15.959 22.813 1.00 26.97 161 LEU A O 1
ATOM 1016 N N . VAL A 1 162 ? 12.083 17.995 22.970 1.00 25.14 162 VAL A N 1
ATOM 1017 C CA . VAL A 1 162 ? 11.102 18.618 23.894 1.00 25.15 162 VAL A CA 1
ATOM 1018 C C . VAL A 1 162 ? 10.574 19.818 23.122 1.00 26.83 162 VAL A C 1
ATOM 1019 O O . VAL A 1 162 ? 11.359 20.667 22.727 1.00 25.58 162 VAL A O 1
ATOM 1023 N N . ASN A 1 163 ? 9.273 19.916 22.969 1.00 26.66 163 ASN A N 1
ATOM 1024 C CA . ASN A 1 163 ? 8.682 20.956 22.112 1.00 30.44 163 ASN A CA 1
ATOM 1025 C C . ASN A 1 163 ? 8.466 22.212 22.983 1.00 29.44 163 ASN A C 1
ATOM 1026 O O . ASN A 1 163 ? 8.845 22.195 24.173 1.00 28.21 163 ASN A O 1
ATOM 1031 N N . GLU A 1 164 ? 7.984 23.276 22.318 1.00 32.19 164 GLU A N 1
ATOM 1032 C CA . GLU A 1 164 ? 7.761 24.644 22.870 1.00 35.94 164 GLU A CA 1
ATOM 1033 C C . GLU A 1 164 ? 6.855 24.505 24.087 1.00 31.51 164 GLU A C 1
ATOM 1034 O O . GLU A 1 164 ? 7.024 25.282 25.038 1.00 37.90 164 GLU A O 1
ATOM 1036 N N . SER A 1 165 ? 5.965 23.523 24.144 1.00 33.20 165 SER A N 1
ATOM 1037 C CA . SER A 1 165 ? 5.078 23.399 25.330 1.00 33.07 165 SER A CA 1
ATOM 1038 C C . SER A 1 165 ? 5.628 22.465 26.393 1.00 37.41 165 SER A C 1
ATOM 1039 O O . SER A 1 165 ? 4.931 22.273 27.367 1.00 35.13 165 SER A O 1
ATOM 1042 N N . GLY A 1 166 ? 6.867 21.979 26.272 1.00 34.99 166 GLY A N 1
ATOM 1043 C CA . GLY A 1 166 ? 7.533 21.127 27.286 1.00 28.30 166 GLY A CA 1
ATOM 1044 C C . GLY A 1 166 ? 7.167 19.661 27.126 1.00 30.20 166 GLY A C 1
ATOM 1045 O O . GLY A 1 166 ? 7.481 18.934 28.000 1.00 30.84 166 GLY A O 1
ATOM 1046 N N . HIS A 1 167 ? 6.555 19.241 26.015 1.00 31.81 167 HIS A N 1
ATOM 1047 C CA . HIS A 1 167 ? 6.198 17.811 25.861 1.00 33.49 167 HIS A CA 1
ATOM 1048 C C . HIS A 1 167 ? 7.439 17.085 25.290 1.00 30.42 167 HIS A C 1
ATOM 1049 O O . HIS A 1 167 ? 7.973 17.605 24.295 1.00 28.02 167 HIS A O 1
ATOM 1056 N N . ILE A 1 168 ? 7.777 15.929 25.851 1.00 33.08 168 ILE A N 1
ATOM 1057 C CA . ILE A 1 168 ? 8.826 15.018 25.272 1.00 30.81 168 ILE A CA 1
ATOM 1058 C C . ILE A 1 168 ? 8.144 14.207 24.151 1.00 29.71 168 ILE A C 1
ATOM 1059 O O . ILE A 1 168 ? 7.232 13.439 24.432 1.00 39.69 168 ILE A O 1
ATOM 1064 N N . THR A 1 169 ? 8.539 14.315 22.930 1.00 23.17 169 THR A N 1
ATOM 1065 C CA . THR A 1 169 ? 7.763 13.774 21.799 1.00 26.22 169 THR A CA 1
ATOM 1066 C C . THR A 1 169 ? 8.454 12.453 21.412 1.00 25.90 169 THR A C 1
ATOM 1067 O O . THR A 1 169 ? 7.836 11.359 21.443 1.00 27.91 169 THR A O 1
ATOM 1071 N N . GLU A 1 170 ? 9.704 12.584 20.975 1.00 24.67 170 GLU A N 1
ATOM 1072 C CA . GLU A 1 170 ? 10.436 11.424 20.375 1.00 24.52 170 GLU A CA 1
ATOM 1073 C C . GLU A 1 170 ? 11.931 11.681 20.528 1.00 24.71 170 GLU A C 1
ATOM 1074 O O . GLU A 1 170 ? 12.325 12.818 20.873 1.00 23.92 170 GLU A O 1
ATOM 1080 N N . GLY A 1 171 ? 12.708 10.647 20.223 1.00 23.86 171 GLY A N 1
ATOM 1081 C CA . GLY A 1 171 ? 14.138 10.865 19.995 1.00 23.24 171 GLY A CA 1
ATOM 1082 C C . GLY A 1 171 ? 14.457 11.480 18.650 1.00 23.98 171 GLY A C 1
ATOM 1083 O O . GLY A 1 171 ? 13.640 11.398 17.709 1.00 22.45 171 GLY A O 1
ATOM 1084 N N . SER A 1 172 ? 15.754 11.824 18.491 1.00 22.66 172 SER A N 1
ATOM 1085 C CA . SER A 1 172 ? 16.331 12.245 17.203 1.00 22.00 172 SER A CA 1
ATOM 1086 C C . SER A 1 172 ? 16.136 11.150 16.136 1.00 24.71 172 SER A C 1
ATOM 1087 O O . SER A 1 172 ? 16.050 11.512 14.950 1.00 23.80 172 SER A O 1
ATOM 1090 N N . ARG A 1 173 ? 16.183 9.865 16.477 1.00 23.22 173 ARG A N 1
ATOM 1091 C CA . ARG A 1 173 ? 16.047 8.776 15.481 1.00 22.22 173 ARG A CA 1
ATOM 1092 C C . ARG A 1 173 ? 15.208 7.647 16.082 1.00 24.79 173 ARG A C 1
ATOM 1093 O O . ARG A 1 173 ? 15.368 6.462 15.640 1.00 24.82 173 ARG A O 1
ATOM 1101 N N . SER A 1 174 ? 14.344 7.970 17.044 1.00 22.11 174 SER A N 1
ATOM 1102 C CA . SER A 1 174 ? 13.622 6.899 17.781 1.00 22.39 174 SER A CA 1
ATOM 1103 C C . SER A 1 174 ? 12.309 7.436 18.275 1.00 23.68 174 SER A C 1
ATOM 1104 O O . SER A 1 174 ? 12.202 8.658 18.451 1.00 22.54 174 SER A O 1
ATOM 1107 N N . ASN A 1 175 ? 11.405 6.557 18.500 1.00 21.50 175 ASN A N 1
ATOM 1108 C CA . ASN A 1 175 ? 10.219 6.817 19.364 1.00 21.68 175 ASN A CA 1
ATOM 1109 C C . ASN A 1 175 ? 10.576 6.494 20.788 1.00 25.03 175 ASN A C 1
ATOM 1110 O O . ASN A 1 175 ? 11.477 5.711 21.025 1.00 24.66 175 ASN A O 1
ATOM 1115 N N . VAL A 1 176 ? 9.837 7.085 21.728 1.00 21.47 176 VAL A N 1
ATOM 1116 C CA . VAL A 1 176 ? 10.039 6.859 23.158 1.00 21.27 176 VAL A CA 1
ATOM 1117 C C . VAL A 1 176 ? 8.697 6.478 23.807 1.00 21.98 176 VAL A C 1
ATOM 1118 O O . VAL A 1 176 ? 7.666 7.128 23.578 1.00 22.98 176 VAL A O 1
ATOM 1122 N N . PHE A 1 177 ? 8.780 5.459 24.645 1.00 23.61 177 PHE A N 1
ATOM 1123 C CA . PHE A 1 177 ? 7.706 4.958 25.521 1.00 22.94 177 PHE A CA 1
ATOM 1124 C C . PHE A 1 177 ? 8.120 5.183 26.968 1.00 24.28 177 PHE A C 1
ATOM 1125 O O . PHE A 1 177 ? 9.261 4.955 27.366 1.00 21.96 177 PHE A O 1
ATOM 1133 N N . PHE A 1 178 ? 7.151 5.545 27.806 1.00 24.94 178 PHE A N 1
ATOM 1134 C CA . PHE A 1 178 ? 7.336 5.780 29.240 1.00 25.49 178 PHE A CA 1
ATOM 1135 C C . PHE A 1 178 ? 6.479 4.762 30.018 1.00 26.90 178 PHE A C 1
ATOM 1136 O O . PHE A 1 178 ? 5.329 4.462 29.618 1.00 28.18 178 PHE A O 1
ATOM 1144 N N . MET A 1 179 ? 7.039 4.257 31.134 1.00 29.02 179 MET A N 1
ATOM 1145 C CA . MET A 1 179 ? 6.286 3.495 32.112 1.00 28.53 179 MET A CA 1
ATOM 1146 C C . MET A 1 179 ? 6.087 4.336 33.392 1.00 26.85 179 MET A C 1
ATOM 1147 O O . MET A 1 179 ? 7.075 4.787 34.043 1.00 28.95 179 MET A O 1
ATOM 1152 N N . GLY A 1 180 ? 4.844 4.647 33.646 1.00 31.97 180 GLY A N 1
ATOM 1153 C CA . GLY A 1 180 ? 4.490 5.461 34.819 1.00 31.96 180 GLY A CA 1
ATOM 1154 C C . GLY A 1 180 ? 4.738 4.680 36.101 1.00 33.89 180 GLY A C 1
ATOM 1155 O O . GLY A 1 180 ? 4.709 3.426 36.069 1.00 30.69 180 GLY A O 1
ATOM 1156 N N . LYS A 1 181 ? 4.894 5.380 37.227 1.00 41.15 181 LYS A N 1
ATOM 1157 C CA . LYS A 1 181 ? 4.841 4.726 38.572 1.00 41.64 181 LYS A CA 1
ATOM 1158 C C . LYS A 1 181 ? 3.481 4.043 38.760 1.00 38.52 181 LYS A C 1
ATOM 1159 O O . LYS A 1 181 ? 3.450 3.106 39.523 1.00 46.03 181 LYS A O 1
ATOM 1165 N N . ASP A 1 182 ? 2.454 4.367 37.972 1.00 43.64 182 ASP A N 1
ATOM 1166 C CA . ASP A 1 182 ? 1.165 3.618 37.896 1.00 39.16 182 ASP A CA 1
ATOM 1167 C C . ASP A 1 182 ? 1.255 2.277 37.129 1.00 37.85 182 ASP A C 1
ATOM 1168 O O . ASP A 1 182 ? 0.206 1.711 36.848 1.00 45.08 182 ASP A O 1
ATOM 1173 N N . ASN A 1 183 ? 2.437 1.867 36.669 1.00 39.68 183 ASN A N 1
ATOM 1174 C CA . ASN A 1 183 ? 2.640 0.654 35.844 1.00 39.01 183 ASN A CA 1
ATOM 1175 C C . ASN A 1 183 ? 1.956 0.731 34.470 1.00 37.21 183 ASN A C 1
ATOM 1176 O O . ASN A 1 183 ? 1.795 -0.338 33.819 1.00 41.59 183 ASN A O 1
ATOM 1181 N N . LYS A 1 184 ? 1.596 1.888 33.951 1.00 33.32 184 LYS A N 1
ATOM 1182 C CA . LYS A 1 184 ? 0.947 1.937 32.618 1.00 39.45 184 LYS A CA 1
ATOM 1183 C C . LYS A 1 184 ? 1.974 2.496 31.630 1.00 35.32 184 LYS A C 1
ATOM 1184 O O . LYS A 1 184 ? 2.844 3.210 32.106 1.00 32.36 184 LYS A O 1
ATOM 1190 N N . LEU A 1 185 ? 1.876 2.092 30.363 1.00 31.96 185 LEU A N 1
ATOM 1191 C CA . LEU A 1 185 ? 2.760 2.578 29.273 1.00 32.47 185 LEU A CA 1
ATOM 1192 C C . LEU A 1 185 ? 2.115 3.773 28.606 1.00 30.02 185 LEU A C 1
ATOM 1193 O O . LEU A 1 185 ? 0.882 3.728 28.255 1.00 33.34 185 LEU A O 1
ATOM 1198 N N . TYR A 1 186 ? 2.933 4.768 28.344 1.00 29.16 186 TYR A N 1
ATOM 1199 C CA . TYR A 1 186 ? 2.535 6.014 27.646 1.00 30.56 186 TYR A CA 1
ATOM 1200 C C . TYR A 1 186 ? 3.470 6.235 26.468 1.00 28.30 186 TYR A C 1
ATOM 1201 O O . TYR A 1 186 ? 4.661 6.037 26.643 1.00 26.99 186 TYR A O 1
ATOM 1210 N N . THR A 1 187 ? 2.972 6.747 25.359 1.00 27.47 187 THR A N 1
ATOM 1211 C CA . THR A 1 187 ? 3.862 7.294 24.311 1.00 23.55 187 THR A CA 1
ATOM 1212 C C . THR A 1 187 ? 3.131 8.463 23.676 1.00 27.69 187 THR A C 1
ATOM 1213 O O . THR A 1 187 ? 1.843 8.528 23.733 1.00 28.26 187 THR A O 1
ATOM 1217 N N . SER A 1 188 ? 3.890 9.323 23.041 1.00 26.30 188 SER A N 1
ATOM 1218 C CA . SER A 1 188 ? 3.341 10.518 22.400 1.00 27.74 188 SER A CA 1
ATOM 1219 C C . SER A 1 188 ? 2.401 10.068 21.301 1.00 29.88 188 SER A C 1
ATOM 1220 O O . SER A 1 188 ? 2.693 9.106 20.573 1.00 26.96 188 SER A O 1
ATOM 1223 N N . PRO A 1 189 ? 1.251 10.761 21.110 1.00 32.43 189 PRO A N 1
ATOM 1224 C CA . PRO A 1 189 ? 0.312 10.347 20.067 1.00 36.96 189 PRO A CA 1
ATOM 1225 C C . PRO A 1 189 ? 0.945 10.415 18.675 1.00 31.99 189 PRO A C 1
ATOM 1226 O O . PRO A 1 189 ? 1.782 11.297 18.412 1.00 32.29 189 PRO A O 1
ATOM 1230 N N . ALA A 1 190 ? 0.515 9.515 17.815 1.00 29.58 190 ALA A N 1
ATOM 1231 C CA . ALA A 1 190 ? 1.080 9.291 16.461 1.00 36.90 190 ALA A CA 1
ATOM 1232 C C . ALA A 1 190 ? 1.112 10.570 15.634 1.00 36.04 190 ALA A C 1
ATOM 1233 O O . ALA A 1 190 ? 2.097 10.721 14.848 1.00 39.16 190 ALA A O 1
ATOM 1235 N N . GLY A 1 191 ? 0.167 11.518 15.804 1.00 34.24 191 GLY A N 1
ATOM 1236 C CA . GLY A 1 191 ? 0.229 12.781 15.025 1.00 36.78 191 GLY A CA 1
ATOM 1237 C C . GLY A 1 191 ? 1.386 13.711 15.375 1.00 36.87 191 GLY A C 1
ATOM 1238 O O . GLY A 1 191 ? 1.646 14.598 14.607 1.00 35.25 191 GLY A O 1
ATOM 1239 N N . SER A 1 192 ? 2.006 13.593 16.548 1.00 28.34 192 SER A N 1
ATOM 1240 C CA . SER A 1 192 ? 3.024 14.532 17.053 1.00 34.17 192 SER A CA 1
ATOM 1241 C C . SER A 1 192 ? 4.438 14.021 16.733 1.00 28.56 192 SER A C 1
ATOM 1242 O O . SER A 1 192 ? 5.343 14.729 17.006 1.00 27.44 192 SER A O 1
ATOM 1245 N N . VAL A 1 193 ? 4.579 12.802 16.192 1.00 25.90 193 VAL A N 1
ATOM 1246 C CA . VAL A 1 193 ? 5.897 12.137 16.013 1.00 27.64 193 VAL A CA 1
ATOM 1247 C C . VAL A 1 193 ? 5.966 11.483 14.633 1.00 30.65 193 VAL A C 1
ATOM 1248 O O . VAL A 1 193 ? 4.913 11.344 13.915 1.00 26.56 193 VAL A O 1
ATOM 1252 N N . LEU A 1 194 ? 7.137 10.994 14.301 1.00 27.13 194 LEU A N 1
ATOM 1253 C CA . LEU A 1 194 ? 7.212 9.982 13.227 1.00 27.05 194 LEU A CA 1
ATOM 1254 C C . LEU A 1 194 ? 6.609 8.684 13.725 1.00 29.95 194 LEU A C 1
ATOM 1255 O O . LEU A 1 194 ? 7.012 8.193 14.797 1.00 28.01 194 LEU A O 1
ATOM 1260 N N . LYS A 1 195 ? 5.662 8.124 12.961 1.00 27.86 195 LYS A N 1
ATOM 1261 C CA . LYS A 1 195 ? 5.077 6.822 13.322 1.00 31.84 195 LYS A CA 1
ATOM 1262 C C . LYS A 1 195 ? 6.072 5.746 12.887 1.00 31.02 195 LYS A C 1
ATOM 1263 O O . LYS A 1 195 ? 5.955 5.110 11.811 1.00 29.89 195 LYS A O 1
ATOM 1269 N N . GLY A 1 196 ? 7.022 5.484 13.764 1.00 27.43 196 GLY A N 1
ATOM 1270 C CA . GLY A 1 196 ? 8.085 4.521 13.462 1.00 25.59 196 GLY A CA 1
ATOM 1271 C C . GLY A 1 196 ? 7.588 3.130 13.120 1.00 24.09 196 GLY A C 1
ATOM 1272 O O . GLY A 1 196 ? 6.585 2.651 13.672 1.00 25.03 196 GLY A O 1
ATOM 1273 N N . VAL A 1 197 ? 8.323 2.444 12.241 1.00 26.42 197 VAL A N 1
ATOM 1274 C CA . VAL A 1 197 ? 8.061 0.992 11.980 1.00 30.35 197 VAL A CA 1
ATOM 1275 C C . VAL A 1 197 ? 8.214 0.238 13.289 1.00 29.76 197 VAL A C 1
ATOM 1276 O O . VAL A 1 197 ? 7.368 -0.655 13.566 1.00 29.11 197 VAL A O 1
ATOM 1280 N N . THR A 1 198 ? 9.253 0.588 14.073 1.00 25.55 198 THR A N 1
ATOM 1281 C CA . THR A 1 198 ? 9.553 -0.076 15.349 1.00 25.56 198 THR A CA 1
ATOM 1282 C C . THR A 1 198 ? 8.450 0.221 16.369 1.00 27.55 198 THR A C 1
ATOM 1283 O O . THR A 1 198 ? 8.047 -0.727 17.048 1.00 25.41 198 THR A O 1
ATOM 1287 N N . ARG A 1 199 ? 8.000 1.468 16.478 1.00 22.34 199 ARG A N 1
ATOM 1288 C CA . ARG A 1 199 ? 6.907 1.863 17.350 1.00 21.36 199 ARG A CA 1
ATOM 1289 C C . ARG A 1 199 ? 5.694 0.969 17.005 1.00 24.66 199 ARG A C 1
ATOM 1290 O O . ARG A 1 199 ? 5.060 0.453 17.918 1.00 26.08 199 ARG A O 1
ATOM 1298 N N . THR A 1 200 ? 5.455 0.757 15.709 1.00 29.30 200 THR A N 1
ATOM 1299 C CA . THR A 1 200 ? 4.277 0.000 15.194 1.00 27.73 200 THR A CA 1
ATOM 1300 C C . THR A 1 200 ? 4.432 -1.457 15.645 1.00 28.04 200 THR A C 1
ATOM 1301 O O . THR A 1 200 ? 3.469 -1.984 16.269 1.00 28.53 200 THR A O 1
ATOM 1305 N N . HIS A 1 201 ? 5.620 -2.036 15.487 1.00 27.03 201 HIS A N 1
ATOM 1306 C CA . HIS A 1 201 ? 5.909 -3.413 15.973 1.00 26.09 201 HIS A CA 1
ATOM 1307 C C . HIS A 1 201 ? 5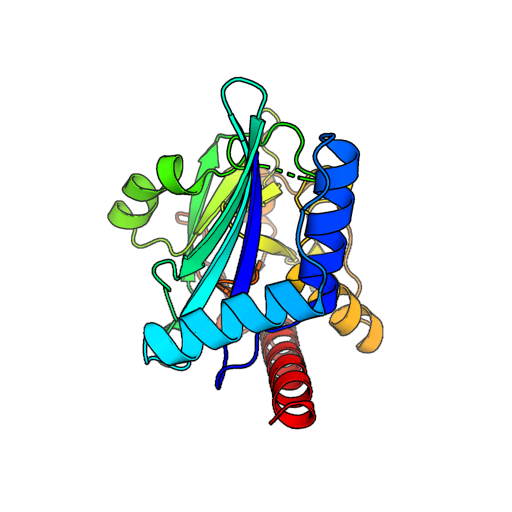.666 -3.510 17.467 1.00 27.32 201 HIS A C 1
ATOM 1308 O O . HIS A 1 201 ? 5.078 -4.501 17.895 1.00 28.35 201 HIS A O 1
ATOM 1315 N N . VAL A 1 202 ? 6.097 -2.505 18.252 1.00 23.52 202 VAL A N 1
ATOM 1316 C CA . VAL A 1 202 ? 5.951 -2.556 19.713 1.00 24.97 202 VAL A CA 1
ATOM 1317 C C . VAL A 1 202 ? 4.478 -2.458 20.047 1.00 26.79 202 VAL A C 1
ATOM 1318 O O . VAL A 1 202 ? 4.061 -3.160 21.012 1.00 27.62 202 VAL A O 1
ATOM 1322 N N . MET A 1 203 ? 3.743 -1.606 19.359 1.00 26.75 203 MET A N 1
ATOM 1323 C CA . MET A 1 203 ? 2.291 -1.467 19.644 1.00 31.32 203 MET A CA 1
ATOM 1324 C C . MET A 1 203 ? 1.598 -2.817 19.382 1.00 31.58 203 MET A C 1
ATOM 1325 O O . MET A 1 203 ? 0.694 -3.187 20.168 1.00 31.92 203 MET A O 1
ATOM 1330 N N . GLN A 1 204 ? 1.985 -3.492 18.302 1.00 27.00 204 GLN A N 1
ATOM 1331 C CA . GLN A 1 204 ? 1.440 -4.831 17.949 1.00 30.86 204 GLN A CA 1
ATOM 1332 C C . GLN A 1 204 ? 1.849 -5.861 19.002 1.00 34.74 204 GLN A C 1
ATOM 1333 O O . GLN A 1 204 ? 0.977 -6.629 19.442 1.00 36.35 204 GLN A O 1
ATOM 1339 N N . ILE A 1 205 ? 3.088 -5.861 19.484 1.00 29.10 205 ILE A N 1
ATOM 1340 C CA . ILE A 1 205 ? 3.490 -6.728 20.619 1.00 28.16 205 ILE A CA 1
ATOM 1341 C C . ILE A 1 205 ? 2.628 -6.455 21.840 1.00 34.77 205 ILE A C 1
ATOM 1342 O O . ILE A 1 205 ? 2.100 -7.385 22.452 1.00 35.88 205 ILE A O 1
ATOM 1347 N N . CYS A 1 206 ? 2.502 -5.209 22.253 1.00 32.99 206 CYS A N 1
ATOM 1348 C CA . CYS A 1 206 ? 1.744 -4.867 23.454 1.00 28.27 206 CYS A CA 1
ATOM 1349 C C . CYS A 1 206 ? 0.284 -5.350 23.314 1.00 33.21 206 CYS A C 1
ATOM 1350 O O . CYS A 1 206 ? -0.252 -5.862 24.287 1.00 38.99 206 CYS A O 1
ATOM 1353 N N . SER A 1 207 ? -0.327 -5.090 22.168 1.00 33.90 207 SER A N 1
ATOM 1354 C CA . SER A 1 207 ? -1.703 -5.482 21.813 1.00 37.96 207 SER A CA 1
ATOM 1355 C C . SER A 1 207 ? -1.866 -7.006 22.003 1.00 40.72 207 SER A C 1
ATOM 1356 O O . SER A 1 207 ? -2.752 -7.426 22.818 1.00 44.42 207 SER A O 1
ATOM 1359 N N . ARG A 1 208 ? -0.960 -7.769 21.398 1.00 38.23 208 ARG A N 1
ATOM 1360 C CA . ARG A 1 208 ? -0.931 -9.262 21.352 1.00 42.07 208 ARG A CA 1
ATOM 1361 C C . ARG A 1 208 ? -0.759 -9.760 22.781 1.00 43.80 208 ARG A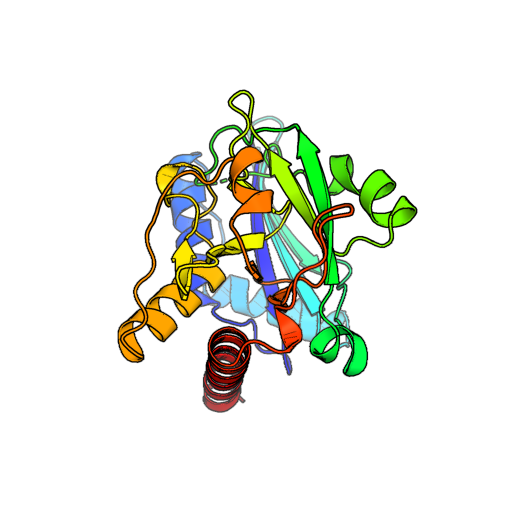 C 1
ATOM 1362 O O . ARG A 1 208 ? -1.378 -10.803 23.114 1.00 41.56 208 ARG A O 1
ATOM 1370 N N . LEU A 1 209 ? -0.045 -9.012 23.629 1.00 43.61 209 LEU A N 1
ATOM 1371 C CA . LEU A 1 209 ? 0.237 -9.376 25.056 1.00 44.63 209 LEU A CA 1
ATOM 1372 C C . LEU A 1 209 ? -0.797 -8.779 26.051 1.00 46.24 209 LEU A C 1
ATOM 1373 O O . LEU A 1 209 ? -0.588 -8.928 27.244 1.00 49.40 209 LEU A O 1
ATOM 1378 N N . GLY A 1 210 ? -1.793 -8.011 25.618 1.00 42.85 210 GLY A N 1
ATOM 1379 C CA . GLY A 1 210 ? -2.753 -7.375 26.543 1.00 46.98 210 GLY A CA 1
ATOM 1380 C C . GLY A 1 210 ? -2.166 -6.205 27.341 1.00 47.18 210 GLY A C 1
ATOM 1381 O O . GLY A 1 210 ? -2.827 -5.742 28.284 1.00 48.62 210 GLY A O 1
ATOM 1382 N N . LEU A 1 211 ? -1.048 -5.625 26.907 1.00 41.27 211 LEU A N 1
ATOM 1383 C CA . LEU A 1 211 ? -0.451 -4.446 27.564 1.00 40.76 211 LEU A CA 1
ATOM 1384 C C . LEU A 1 211 ? -1.095 -3.196 26.961 1.00 46.97 211 LEU A C 1
ATOM 1385 O O . LEU A 1 211 ? -0.973 -2.979 25.728 1.00 46.13 211 LEU A O 1
ATOM 1390 N N . GLU A 1 212 ? -1.714 -2.364 27.793 1.00 41.07 212 GLU A N 1
ATOM 1391 C CA . GLU A 1 212 ? -2.322 -1.084 27.370 1.00 42.53 212 GLU A CA 1
ATOM 1392 C C . GLU A 1 212 ? -1.185 -0.085 27.081 1.00 31.87 212 GLU A C 1
ATOM 1393 O O . GLU A 1 212 ? -0.147 -0.106 27.832 1.00 34.24 212 GLU A O 1
ATOM 1399 N N . VAL A 1 213 ? -1.358 0.678 26.010 1.00 36.23 213 VAL A N 1
ATOM 1400 C CA . VAL A 1 213 ? -0.464 1.826 25.729 1.00 33.63 213 VAL A CA 1
ATOM 1401 C C . VAL A 1 213 ? -1.377 3.024 25.598 1.00 32.30 213 VAL A C 1
ATOM 1402 O O . VAL A 1 213 ? -2.222 3.000 24.711 1.00 35.40 213 VAL A O 1
ATOM 1406 N N . LEU A 1 214 ? -1.220 3.986 26.492 1.00 31.35 214 LEU A N 1
ATOM 1407 C CA . LEU A 1 214 ? -1.950 5.261 26.379 1.00 38.22 214 LEU A CA 1
ATOM 1408 C C . LEU A 1 214 ? -1.130 6.184 25.455 1.00 38.00 214 LEU A C 1
ATOM 1409 O O . LEU A 1 214 ? 0.053 6.384 25.748 1.00 32.94 214 LEU A O 1
ATOM 1414 N N . GLU A 1 215 ? -1.760 6.703 24.398 1.00 30.23 215 GLU A N 1
ATOM 1415 C CA . GLU A 1 215 ? -1.193 7.747 23.523 1.00 32.67 215 GLU A CA 1
ATOM 1416 C C . GLU A 1 215 ? -1.523 9.104 24.106 1.00 35.69 215 GLU A C 1
ATOM 1417 O O . GLU A 1 215 ? -2.645 9.578 23.892 1.00 48.66 215 GLU A O 1
ATOM 1423 N N . LYS A 1 216 ? -0.645 9.602 24.938 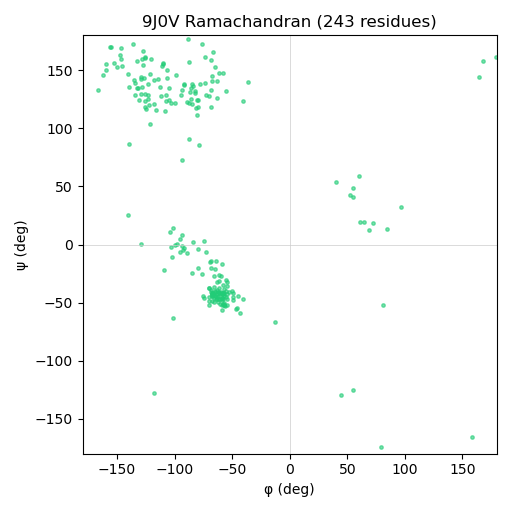1.00 31.19 216 LYS A N 1
ATOM 1424 C CA . LYS A 1 216 ? -0.814 10.911 25.616 1.00 36.83 216 LYS A CA 1
ATOM 1425 C C . LYS A 1 216 ? 0.530 11.660 25.510 1.00 40.26 216 LYS A C 1
ATOM 1426 O O . LYS A 1 216 ? 1.607 11.042 25.774 1.00 41.54 216 LYS A O 1
ATOM 1432 N N . THR A 1 217 ? 0.406 12.951 25.243 1.00 44.37 217 THR A N 1
ATOM 1433 C CA . THR A 1 217 ? 1.437 14.010 25.492 1.00 50.28 217 THR A CA 1
ATOM 1434 C C . THR A 1 217 ? 2.112 13.730 26.856 1.00 45.50 217 THR A C 1
ATOM 1435 O O . THR A 1 217 ? 1.387 13.491 27.852 1.00 50.02 217 THR A O 1
ATOM 1439 N N . VAL A 1 218 ? 3.425 13.578 26.930 1.00 37.14 218 VAL A N 1
ATOM 1440 C CA . VAL A 1 218 ? 4.154 13.393 28.221 1.00 39.85 218 VAL A CA 1
ATOM 1441 C C . VAL A 1 218 ? 5.022 14.639 28.449 1.00 41.40 218 VAL A C 1
ATOM 1442 O O . VAL A 1 218 ? 5.773 14.966 27.543 1.00 39.68 218 VAL A O 1
ATOM 1446 N N . HIS A 1 219 ? 5.047 15.199 29.643 1.00 36.87 219 HIS A N 1
ATOM 1447 C CA . HIS A 1 219 ? 5.597 16.563 29.831 1.00 35.46 219 HIS A CA 1
ATOM 1448 C C . HIS A 1 219 ? 6.869 16.337 30.579 1.00 33.05 219 HIS A C 1
ATOM 1449 O O . HIS A 1 219 ? 6.921 15.347 31.357 1.00 34.89 219 HIS A O 1
ATOM 1456 N N . THR A 1 220 ? 7.829 17.271 30.497 1.00 31.64 220 THR A N 1
ATOM 1457 C CA . THR A 1 220 ? 9.052 17.104 31.292 1.00 26.24 220 THR A CA 1
ATOM 1458 C C . THR A 1 220 ? 8.717 17.036 32.791 1.00 37.83 220 THR A C 1
ATOM 1459 O O . THR A 1 220 ? 9.480 16.470 33.563 1.00 34.30 220 THR A O 1
ATOM 1463 N N . ARG A 1 221 ? 7.604 17.656 33.195 1.00 36.75 221 ARG A N 1
ATOM 1464 C CA . ARG A 1 221 ? 7.050 17.522 34.552 1.00 39.85 221 ARG A CA 1
ATOM 1465 C C . ARG A 1 221 ? 6.801 16.050 34.924 1.00 34.98 221 ARG A C 1
ATOM 1466 O O . ARG A 1 221 ? 6.963 15.678 36.065 1.00 34.84 221 ARG A O 1
ATOM 1473 N N . ASN A 1 222 ? 6.314 15.259 33.968 1.00 43.25 222 ASN A N 1
ATOM 1474 C CA . ASN A 1 222 ? 6.057 13.810 34.202 1.00 42.11 222 ASN A CA 1
ATOM 1475 C C . ASN A 1 222 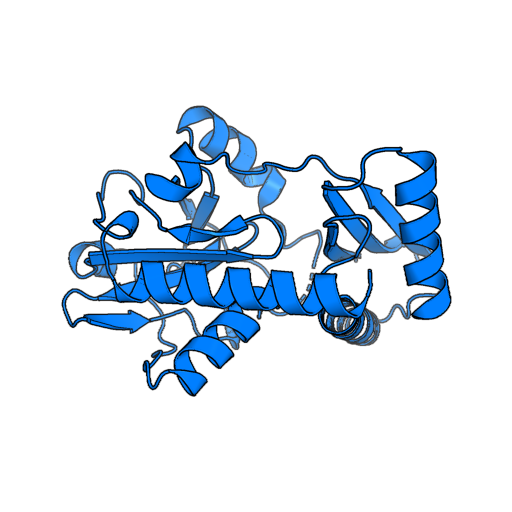? 7.312 12.983 34.508 1.00 51.61 222 ASN A C 1
ATOM 1476 O O . ASN A 1 222 ? 7.116 11.811 35.003 1.00 48.50 222 ASN A O 1
ATOM 1481 N N . LEU A 1 223 ? 8.527 13.496 34.274 1.00 42.98 223 LEU A N 1
ATOM 1482 C CA . LEU A 1 223 ? 9.769 12.709 34.549 1.00 40.02 223 LEU A CA 1
ATOM 1483 C C . LEU A 1 223 ? 9.894 12.345 36.039 1.00 44.68 223 LEU A C 1
ATOM 1484 O O . LEU A 1 223 ? 10.418 11.284 36.327 1.00 36.43 223 LEU A O 1
ATOM 1489 N N . ALA A 1 224 ? 9.301 13.112 36.959 1.00 45.00 224 ALA A N 1
ATOM 1490 C CA . ALA A 1 224 ? 9.134 12.725 38.387 1.00 46.56 224 ALA A CA 1
ATOM 1491 C C . ALA A 1 224 ? 8.204 11.511 38.628 1.00 43.09 224 ALA A C 1
ATOM 1492 O O . ALA A 1 224 ? 8.441 10.816 39.582 1.00 48.24 224 ALA A O 1
ATOM 1494 N N . ASP A 1 225 ? 7.221 11.232 37.754 1.00 35.63 225 ASP A N 1
ATOM 1495 C CA . ASP A 1 225 ? 6.124 10.256 37.910 1.00 38.63 225 ASP A CA 1
ATOM 1496 C C . ASP A 1 225 ? 6.409 8.995 37.051 1.00 35.78 225 ASP A C 1
ATOM 1497 O O . ASP A 1 225 ? 5.443 8.289 36.764 1.00 40.03 225 ASP A O 1
ATOM 1502 N N . ILE A 1 226 ? 7.608 8.821 36.500 1.00 32.07 226 ILE A N 1
ATOM 1503 C CA . ILE A 1 226 ? 7.838 7.605 35.653 1.00 32.52 226 ILE A CA 1
ATOM 1504 C C . ILE A 1 226 ? 8.803 6.703 36.406 1.00 30.65 226 ILE A C 1
ATOM 1505 O O . ILE A 1 226 ? 9.669 7.196 37.122 1.00 32.54 226 ILE A O 1
ATOM 1510 N N . GLN A 1 227 ? 8.730 5.419 36.146 1.00 30.78 227 GLN A N 1
A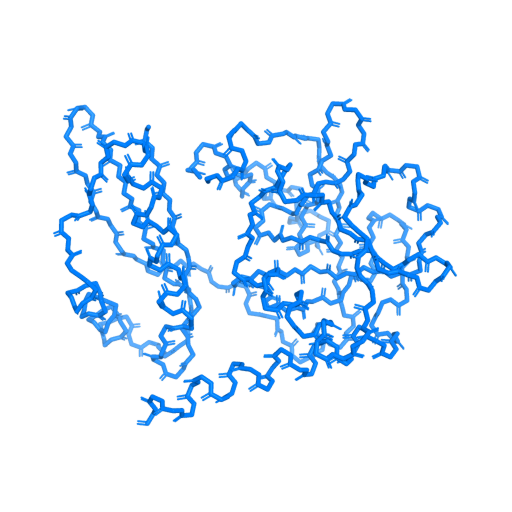TOM 1511 C CA . GLN A 1 227 ? 9.720 4.435 36.676 1.00 31.90 227 GLN A CA 1
ATOM 1512 C C . GLN A 1 227 ? 10.614 3.896 35.554 1.00 31.49 227 GLN A C 1
ATOM 1513 O O . GLN A 1 227 ? 11.660 3.281 35.910 1.00 31.97 227 GLN A O 1
ATOM 1519 N N . GLY A 1 228 ? 10.173 3.967 34.295 1.00 28.46 228 GLY A N 1
ATOM 1520 C CA . GLY A 1 228 ? 10.980 3.442 33.162 1.00 27.70 228 GLY A CA 1
ATOM 1521 C C . GLY A 1 228 ? 10.664 4.104 31.837 1.00 26.62 228 GLY A C 1
ATOM 1522 O O . GLY A 1 228 ? 9.696 4.850 31.689 1.00 28.51 228 GLY A O 1
ATOM 1523 N N . ALA A 1 229 ? 11.487 3.817 30.870 1.00 27.42 229 ALA A N 1
ATOM 1524 C CA . ALA A 1 229 ? 11.358 4.282 29.488 1.00 22.68 229 ALA A CA 1
ATOM 1525 C C . ALA A 1 229 ? 12.176 3.367 28.601 1.00 24.21 229 ALA A C 1
ATOM 1526 O O . ALA A 1 229 ? 13.134 2.691 29.125 1.00 26.64 229 ALA A O 1
ATOM 1528 N N . PHE A 1 230 ? 11.786 3.317 27.347 1.00 23.08 230 PHE A N 1
ATOM 1529 C CA . PHE A 1 230 ? 12.594 2.658 26.308 1.00 23.39 230 PHE A CA 1
ATOM 1530 C C . PHE A 1 230 ? 12.401 3.442 25.029 1.00 24.75 230 PHE A C 1
ATOM 1531 O O . PHE A 1 230 ? 11.347 4.060 24.809 1.00 24.64 230 PHE A O 1
ATOM 1539 N N . ILE A 1 231 ? 13.406 3.366 24.177 1.00 22.77 231 ILE A N 1
ATOM 1540 C CA . ILE A 1 231 ? 13.332 3.940 22.828 1.00 22.42 231 ILE A CA 1
ATOM 1541 C C . ILE A 1 231 ? 13.269 2.819 21.788 1.00 22.91 231 ILE A C 1
ATOM 1542 O O . ILE A 1 231 ? 13.701 1.692 22.056 1.00 23.43 231 ILE A O 1
ATOM 1547 N N . THR A 1 232 ? 12.707 3.169 20.662 1.00 23.19 232 THR A N 1
ATOM 1548 C CA . THR A 1 232 ? 12.422 2.217 19.577 1.00 26.49 232 THR A CA 1
ATOM 1549 C C . THR A 1 232 ? 12.852 2.837 18.272 1.00 23.32 232 THR A C 1
ATOM 1550 O O . THR A 1 232 ? 12.591 4.020 18.043 1.00 22.36 232 THR A O 1
ATOM 1554 N N . GLY A 1 233 ? 13.422 2.059 17.352 1.00 23.10 233 GLY A N 1
ATOM 1555 C CA . GLY A 1 233 ? 13.788 2.585 16.048 1.00 23.00 233 GLY A CA 1
ATOM 1556 C C . GLY A 1 233 ? 14.667 1.611 15.310 1.00 23.48 233 GLY A C 1
ATOM 1557 O O . GLY A 1 233 ? 15.216 0.669 15.924 1.00 25.94 233 GLY A O 1
ATOM 1558 N N . THR A 1 234 ? 14.680 1.768 14.033 1.00 23.86 234 THR A N 1
ATOM 1559 C CA . THR A 1 234 ? 15.504 0.935 13.127 1.00 25.16 234 THR A CA 1
ATOM 1560 C C . THR A 1 234 ? 16.940 0.860 13.606 1.00 28.60 234 THR A C 1
ATOM 1561 O O . THR A 1 234 ? 17.467 -0.292 13.612 1.00 31.42 234 THR A O 1
ATOM 1565 N N . THR A 1 235 ? 17.540 1.962 14.080 1.00 27.81 235 THR A N 1
ATOM 1566 C CA . THR A 1 235 ? 18.978 1.967 14.489 1.00 30.16 235 THR A CA 1
ATOM 1567 C C . THR A 1 235 ? 19.196 1.654 15.959 1.00 31.22 235 THR A C 1
ATOM 1568 O O . THR A 1 235 ? 20.391 1.543 16.327 1.00 28.13 235 THR A O 1
ATOM 1572 N N . VAL A 1 236 ? 18.132 1.458 16.768 1.00 30.51 236 VAL A N 1
ATOM 1573 C CA . VAL A 1 236 ? 18.285 1.262 18.235 1.00 26.67 236 VAL A CA 1
ATOM 1574 C C . VAL A 1 236 ? 17.514 -0.005 18.687 1.00 28.40 236 VAL A C 1
ATOM 1575 O O . VAL A 1 236 ? 17.516 -0.246 19.892 1.00 29.36 236 VAL A O 1
ATOM 1579 N N . ASP A 1 237 ? 16.838 -0.760 17.789 1.00 27.32 237 ASP A N 1
ATOM 1580 C CA . ASP A 1 237 ? 15.867 -1.830 18.143 1.00 31.27 237 ASP A CA 1
ATOM 1581 C C . ASP A 1 237 ? 14.952 -1.292 19.256 1.00 30.89 237 ASP A C 1
ATOM 1582 O O . ASP A 1 237 ? 14.399 -0.254 19.042 1.00 29.14 237 ASP A O 1
ATOM 1587 N N . VAL A 1 238 ? 14.780 -2.024 20.351 1.00 28.81 238 VAL A N 1
ATOM 1588 C CA . VAL A 1 238 ? 14.080 -1.571 21.587 1.00 25.60 238 VAL A CA 1
ATOM 1589 C C . VAL A 1 238 ? 15.126 -1.565 22.658 1.00 26.71 238 VAL A C 1
ATOM 1590 O O . VAL A 1 238 ? 15.660 -2.621 23.020 1.00 24.79 238 VAL A O 1
ATOM 1594 N N . THR A 1 239 ? 15.427 -0.381 23.183 1.00 21.09 239 THR A N 1
ATOM 1595 C CA . THR A 1 239 ? 16.547 -0.169 24.092 1.00 24.33 239 THR A CA 1
ATOM 1596 C C . THR A 1 239 ? 16.002 0.490 25.349 1.00 24.83 239 THR A C 1
ATOM 1597 O O . THR A 1 239 ? 15.446 1.593 25.297 1.00 23.70 239 THR A O 1
ATOM 1601 N N . PRO A 1 240 ? 16.127 -0.168 26.509 1.00 25.65 240 PRO A N 1
ATOM 1602 C CA . PRO A 1 240 ? 15.739 0.387 27.798 1.00 27.42 240 PRO A CA 1
ATOM 1603 C C . PRO A 1 240 ? 16.645 1.558 28.200 1.00 24.07 240 PRO A C 1
ATOM 1604 O O . PRO A 1 240 ? 17.844 1.640 27.818 1.00 25.12 240 PRO A O 1
ATOM 1608 N N . VAL A 1 241 ? 15.997 2.557 28.781 1.00 23.62 241 VAL A N 1
ATOM 1609 C CA . VAL A 1 241 ? 16.684 3.825 29.152 1.00 24.10 241 VAL A CA 1
ATOM 1610 C C . VAL A 1 241 ? 17.009 3.791 30.636 1.00 28.29 241 VAL A C 1
ATOM 1611 O O . VAL A 1 241 ? 16.094 3.738 31.461 1.00 30.18 241 VAL A O 1
ATOM 1615 N N . ARG A 1 242 ? 18.282 3.921 30.961 1.00 25.74 242 ARG A N 1
ATOM 1616 C CA . ARG A 1 242 ? 18.756 3.895 32.370 1.00 33.21 242 ARG A CA 1
ATOM 1617 C C . ARG A 1 242 ? 18.636 5.294 33.016 1.00 33.05 242 ARG A C 1
ATOM 1618 O O . ARG A 1 242 ? 18.578 5.397 34.293 1.00 29.14 242 ARG A O 1
ATOM 1626 N N . SER A 1 243 ? 18.638 6.336 32.202 1.00 26.43 243 SER A N 1
ATOM 1627 C CA . SER A 1 243 ? 18.605 7.725 32.714 1.00 29.43 243 SER A CA 1
ATOM 1628 C C . SER A 1 243 ? 18.171 8.716 31.622 1.00 25.97 243 SER A C 1
ATOM 1629 O O . SER A 1 243 ? 18.489 8.536 30.494 1.00 25.37 243 SER A O 1
ATOM 1632 N N . ILE A 1 244 ? 17.466 9.746 32.035 1.00 28.00 244 ILE A N 1
ATOM 1633 C CA . ILE A 1 244 ? 17.083 10.921 31.225 1.00 28.15 244 ILE A CA 1
ATOM 1634 C C . ILE A 1 244 ? 17.695 12.091 31.983 1.00 30.30 244 ILE A C 1
ATOM 1635 O O . ILE A 1 244 ? 17.077 12.506 32.933 1.00 32.65 244 ILE A O 1
ATOM 1640 N N . GLY A 1 245 ? 18.788 12.622 31.476 1.00 31.34 245 GLY A N 1
ATOM 1641 C CA . GLY A 1 245 ? 19.594 13.609 32.216 1.00 38.22 245 GLY A CA 1
ATOM 1642 C C . GLY A 1 245 ? 19.954 12.991 33.561 1.00 42.53 245 GLY A C 1
ATOM 1643 O O . GLY A 1 245 ? 20.524 11.874 33.578 1.00 34.17 245 GLY A O 1
ATOM 1644 N N . ASN A 1 246 ? 19.636 13.672 34.657 1.00 46.69 246 ASN A N 1
ATOM 1645 C CA . ASN A 1 246 ? 20.057 13.163 35.989 1.00 45.52 246 ASN A CA 1
ATOM 1646 C C . ASN A 1 246 ? 18.894 12.362 36.575 1.00 44.57 246 ASN A C 1
ATOM 1647 O O . ASN A 1 246 ? 19.042 11.958 37.692 1.00 48.97 246 ASN A O 1
ATOM 1652 N N . THR A 1 247 ? 17.779 12.140 35.875 1.00 40.55 247 THR A N 1
ATOM 1653 C CA . THR A 1 247 ? 16.719 11.212 36.356 1.00 36.62 247 THR A CA 1
ATOM 1654 C C . THR A 1 247 ? 17.136 9.782 36.026 1.00 40.43 247 THR A C 1
ATOM 1655 O O . THR A 1 247 ? 17.057 9.395 34.845 1.00 38.87 247 THR A O 1
ATOM 1659 N N . GLN A 1 248 ? 17.440 9.005 37.048 1.00 38.29 248 GLN A N 1
ATOM 1660 C CA . GLN A 1 248 ? 17.756 7.567 36.981 1.00 36.81 248 GLN A CA 1
ATOM 1661 C C . GLN A 1 248 ? 16.464 6.808 36.836 1.00 34.97 248 GLN A C 1
ATOM 1662 O O . GLN A 1 248 ? 15.504 7.114 37.531 1.00 34.81 248 GLN A O 1
ATOM 1668 N N . LEU A 1 249 ? 16.456 5.780 35.976 1.00 35.22 249 LEU A N 1
ATOM 1669 C CA . LEU A 1 249 ? 15.273 4.926 35.835 1.00 33.16 249 LEU A CA 1
ATOM 1670 C C . LEU A 1 249 ? 15.692 3.474 36.057 1.00 32.13 249 LEU A C 1
ATOM 1671 O O . LEU A 1 249 ? 16.815 3.121 35.754 1.00 30.69 249 LEU A O 1
ATOM 1676 N N . ASP A 1 250 ? 14.737 2.637 36.363 1.00 31.12 250 ASP A N 1
ATOM 1677 C CA . ASP A 1 250 ? 15.017 1.207 36.641 1.00 33.91 250 ASP A CA 1
ATOM 1678 C C . ASP A 1 250 ? 14.668 0.349 35.408 1.00 33.91 250 ASP A C 1
ATOM 1679 O O . ASP A 1 250 ? 14.676 -0.894 35.519 1.00 33.49 250 ASP A O 1
ATOM 1684 N N . SER A 1 251 ? 14.464 0.981 34.231 1.00 29.08 251 SER A N 1
ATOM 1685 C CA . SER A 1 251 ? 13.946 0.370 32.993 1.00 26.47 251 SER A CA 1
ATOM 1686 C C . SER A 1 251 ? 14.584 -0.982 32.666 1.00 31.34 251 SER A C 1
ATOM 1687 O O . SER A 1 251 ? 13.865 -1.846 32.220 1.00 30.49 251 SER A O 1
ATOM 1690 N N . PRO A 1 252 ? 15.918 -1.163 32.771 1.00 28.07 252 PRO A N 1
ATOM 1691 C CA . PRO A 1 252 ? 16.539 -2.430 32.371 1.00 35.23 252 PRO A CA 1
ATOM 1692 C C . PRO A 1 252 ? 16.180 -3.622 33.273 1.00 37.46 252 PRO A C 1
ATOM 1693 O O . PRO A 1 252 ? 16.517 -4.756 32.911 1.00 33.00 252 PRO A O 1
ATOM 1697 N N . ASN A 1 253 ? 15.609 -3.359 34.438 1.00 32.90 253 ASN A N 1
ATOM 1698 C CA . ASN A 1 253 ? 15.176 -4.407 35.422 1.00 32.76 253 ASN A CA 1
ATOM 1699 C C . ASN A 1 253 ? 13.670 -4.59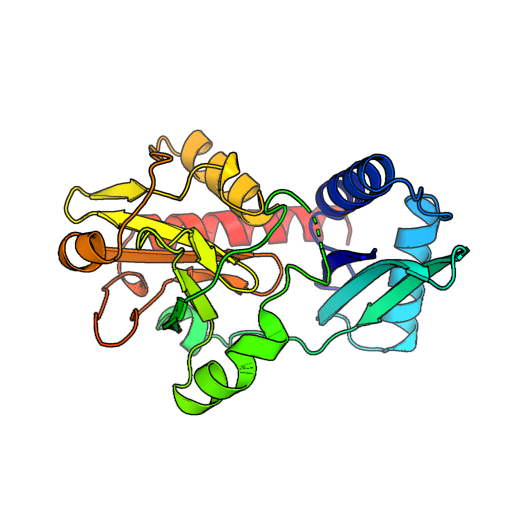4 35.365 1.00 38.09 253 ASN A C 1
ATOM 1700 O O . ASN A 1 253 ? 13.229 -5.492 36.079 1.00 38.20 253 ASN A O 1
ATOM 1705 N N . ILE A 1 254 ? 12.878 -3.844 34.548 1.00 30.22 254 ILE A N 1
ATOM 1706 C CA . ILE A 1 254 ? 11.386 -3.919 34.617 1.00 29.60 254 ILE A CA 1
ATOM 1707 C C . ILE A 1 254 ? 10.952 -5.086 33.756 1.00 32.25 254 ILE A C 1
ATOM 1708 O O . ILE A 1 254 ? 11.249 -5.115 32.559 1.00 29.82 254 ILE A O 1
ATOM 1713 N N . PRO A 1 255 ? 10.247 -6.111 34.303 1.00 35.83 255 PRO A N 1
ATOM 1714 C CA . PRO A 1 255 ? 9.846 -7.272 33.479 1.00 32.66 255 PRO A CA 1
ATOM 1715 C C . PRO A 1 255 ? 9.175 -6.994 32.137 1.00 33.53 255 PRO A C 1
ATOM 1716 O O . PRO A 1 255 ? 9.501 -7.602 31.116 1.00 30.59 255 PRO A O 1
ATOM 1720 N N . LEU A 1 256 ? 8.176 -6.093 32.132 1.00 33.53 256 LEU A N 1
ATOM 1721 C CA . LEU A 1 256 ? 7.387 -5.791 30.917 1.00 32.85 256 LEU A CA 1
ATOM 1722 C C . LEU A 1 256 ? 8.338 -5.190 29.832 1.00 28.19 256 LEU A C 1
ATOM 1723 O O . LEU A 1 256 ? 8.188 -5.490 28.672 1.00 31.18 256 LEU A O 1
ATOM 1728 N N . ILE A 1 257 ? 9.287 -4.350 30.196 1.00 28.57 257 ILE A N 1
ATOM 1729 C CA . ILE A 1 257 ? 10.259 -3.772 29.186 1.00 27.53 257 ILE A CA 1
ATOM 1730 C C . ILE A 1 257 ? 11.141 -4.910 28.681 1.00 25.09 257 ILE A C 1
ATOM 1731 O O . ILE A 1 257 ? 11.363 -5.075 27.448 1.00 29.51 257 ILE A O 1
ATOM 1736 N N . ARG A 1 258 ? 11.634 -5.776 29.600 1.00 28.26 258 ARG A N 1
ATOM 1737 C CA . ARG A 1 258 ? 12.450 -6.961 29.185 1.00 34.17 258 ARG A CA 1
ATOM 1738 C C . ARG A 1 258 ? 11.637 -7.824 28.199 1.00 30.62 258 ARG A C 1
ATOM 1739 O O . ARG A 1 258 ? 12.211 -8.369 27.181 1.00 29.93 258 ARG A O 1
ATOM 1747 N N . LYS A 1 259 ? 10.356 -7.989 28.509 1.00 30.38 259 LYS A N 1
ATOM 1748 C CA . LYS A 1 259 ? 9.455 -8.798 27.669 1.00 34.89 259 LYS A CA 1
ATOM 1749 C C . LYS A 1 259 ? 9.311 -8.167 26.295 1.00 32.80 259 LYS A C 1
ATOM 1750 O O . LYS A 1 259 ? 9.380 -8.870 25.328 1.00 31.57 259 LYS A O 1
ATOM 1756 N N . ILE A 1 260 ? 9.070 -6.849 26.209 1.00 28.55 260 ILE A N 1
ATOM 1757 C CA . ILE A 1 260 ? 8.930 -6.192 24.869 1.00 26.06 260 ILE A CA 1
ATOM 1758 C C . ILE A 1 260 ? 10.235 -6.364 24.066 1.00 25.30 260 ILE A C 1
ATOM 1759 O O . ILE A 1 260 ? 10.153 -6.697 22.891 1.00 29.20 260 ILE A O 1
ATOM 1764 N N . VAL A 1 261 ? 11.406 -6.199 24.701 1.00 23.87 261 VAL A N 1
ATOM 1765 C CA . VAL A 1 261 ? 12.729 -6.365 24.062 1.00 29.29 261 VAL A CA 1
ATOM 1766 C C . VAL A 1 261 ? 12.797 -7.795 23.504 1.00 30.74 261 VAL A C 1
ATOM 1767 O O . VAL A 1 261 ? 13.231 -7.954 22.356 1.00 28.82 261 VAL A O 1
ATOM 1771 N N . ALA A 1 262 ? 12.411 -8.778 24.311 1.00 33.23 262 ALA A N 1
ATOM 1772 C CA . ALA A 1 262 ? 12.580 -10.208 23.928 1.00 30.62 262 ALA A CA 1
ATOM 1773 C C . ALA A 1 262 ? 11.665 -10.512 22.760 1.00 34.42 262 ALA A C 1
ATOM 1774 O O . ALA A 1 262 ? 12.118 -11.204 21.855 1.00 35.92 262 ALA A O 1
ATOM 1776 N N . GLU A 1 263 ? 10.427 -10.009 22.800 1.00 32.98 263 GLU A N 1
ATOM 1777 C CA . GLU A 1 263 ? 9.420 -10.222 21.743 1.00 33.21 263 GLU A CA 1
ATOM 1778 C C . GLU A 1 263 ? 9.901 -9.551 20.486 1.00 32.17 263 GLU A C 1
ATOM 1779 O O . GLU A 1 263 ? 9.685 -10.129 19.365 1.00 32.07 263 GLU A O 1
ATOM 1785 N N . TYR A 1 264 ? 10.489 -8.350 20.601 1.00 26.90 264 TYR A N 1
ATOM 1786 C CA . TYR A 1 264 ? 10.942 -7.676 19.370 1.00 30.39 264 TYR A CA 1
ATOM 1787 C C . TYR A 1 264 ? 12.085 -8.456 18.739 1.00 29.76 264 TYR A C 1
ATOM 1788 O O . TYR A 1 264 ? 12.079 -8.609 17.490 1.00 32.61 264 TYR A O 1
ATOM 1797 N N . GLU A 1 265 ? 13.002 -8.940 19.568 1.00 33.45 265 GLU A N 1
ATOM 1798 C CA . GLU A 1 265 ? 14.115 -9.756 19.042 1.00 37.92 265 GLU A CA 1
ATOM 1799 C C . GLU A 1 265 ? 13.560 -10.998 18.314 1.00 33.74 265 GLU A C 1
ATOM 1800 O O . GLU A 1 265 ? 14.066 -11.298 17.219 1.00 33.61 265 GLU A O 1
ATOM 1806 N N . LYS A 1 266 ? 12.549 -11.650 18.870 1.00 39.45 266 LYS A N 1
ATOM 1807 C CA . LYS A 1 266 ? 11.905 -12.834 18.214 1.00 45.58 266 LYS A CA 1
ATOM 1808 C C . LYS A 1 266 ? 11.382 -12.400 16.842 1.00 47.38 266 LYS A C 1
ATOM 1809 O O . LYS A 1 266 ? 11.546 -13.161 15.872 1.00 40.22 266 LYS A O 1
ATOM 1813 N N . LYS A 1 267 ? 10.776 -11.210 16.747 1.00 38.07 267 LYS A N 1
ATOM 1814 C CA . LYS A 1 267 ? 10.199 -10.709 15.487 1.00 36.39 267 LYS A CA 1
ATOM 1815 C C . LYS A 1 267 ? 11.279 -10.548 14.413 1.00 38.47 267 LYS A C 1
ATOM 1816 O O . LYS A 1 267 ? 11.078 -10.992 13.286 1.00 37.30 267 LYS A O 1
ATOM 1822 N N . ILE A 1 268 ? 12.402 -9.943 14.741 1.00 32.08 268 ILE A N 1
ATOM 1823 C CA . ILE A 1 268 ? 13.558 -9.843 13.809 1.00 33.04 268 ILE A CA 1
ATOM 1824 C C . ILE A 1 268 ? 13.974 -11.282 13.398 1.00 37.04 268 ILE A C 1
ATOM 1825 O O . ILE A 1 268 ? 14.137 -11.500 12.214 1.00 37.34 268 ILE A O 1
ATOM 1830 N N . ALA A 1 269 ? 14.201 -12.170 14.356 1.00 42.57 269 ALA A N 1
ATOM 1831 C CA . ALA A 1 269 ? 14.716 -13.549 14.116 1.00 40.92 269 ALA A CA 1
ATOM 1832 C C . ALA A 1 269 ? 13.824 -14.279 13.107 1.00 40.93 269 ALA A C 1
ATOM 1833 O O . ALA A 1 269 ? 14.403 -14.875 12.186 1.00 46.34 269 ALA A O 1
ATOM 1835 N N . GLY A 1 270 ? 12.498 -14.227 13.271 1.00 44.19 270 GLY A N 1
ATOM 1836 C CA . GLY A 1 270 ? 11.487 -14.773 12.333 1.00 44.32 270 GLY A CA 1
ATOM 1837 C C . GLY A 1 270 ? 11.617 -14.171 10.953 1.00 50.24 270 GLY A C 1
ATOM 1838 O O . GLY A 1 270 ? 11.753 -14.899 9.946 1.00 48.34 270 GLY A O 1
ATOM 1839 N N . TYR A 1 271 ? 11.654 -12.843 10.877 1.00 41.31 271 TYR A N 1
ATOM 1840 C CA . TYR A 1 271 ? 11.752 -12.129 9.590 1.00 39.98 271 TYR A CA 1
ATOM 1841 C C . TYR A 1 271 ? 13.024 -12.571 8.859 1.00 36.20 271 TYR A C 1
ATOM 1842 O O . TYR A 1 271 ? 12.924 -12.795 7.626 1.00 44.72 271 TYR A O 1
ATOM 1851 N N . VAL A 1 272 ? 14.167 -12.609 9.545 1.00 38.70 272 VAL A N 1
ATOM 1852 C CA . VAL A 1 272 ? 15.493 -12.961 8.948 1.00 44.35 272 VAL A CA 1
ATOM 1853 C C . VAL A 1 272 ? 15.468 -14.440 8.493 1.00 55.21 272 VAL A C 1
ATOM 1854 O O . VAL A 1 272 ? 15.899 -14.728 7.324 1.00 53.06 272 VAL A O 1
ATOM 1858 N N . SER A 1 273 ? 15.016 -15.324 9.391 1.00 58.55 273 SER A N 1
ATOM 1859 C CA . SER A 1 273 ? 14.789 -16.789 9.188 1.00 65.07 273 SER A CA 1
ATOM 1860 C C . SER A 1 273 ? 14.103 -17.065 7.853 1.00 66.57 273 SER A C 1
ATOM 1861 O O . SER A 1 273 ? 14.714 -17.785 7.047 1.00 78.37 273 SER A O 1
ATOM 1864 N N . LYS A 1 274 ? 12.907 -16.501 7.640 1.00 60.84 274 LYS A N 1
ATOM 1865 C CA . LYS A 1 274 ? 12.071 -16.730 6.425 1.00 63.30 274 LYS A CA 1
ATOM 1866 C C . LYS A 1 274 ? 12.917 -16.520 5.164 1.00 63.12 274 LYS A C 1
ATOM 1867 O O . LYS A 1 274 ? 12.792 -17.322 4.263 1.00 79.39 274 LYS A O 1
ATOM 1873 N N . ARG A 1 275 ? 13.794 -15.523 5.137 1.00 60.86 275 ARG A N 1
ATOM 1874 C CA . ARG A 1 275 ? 14.447 -15.030 3.905 1.00 57.66 275 ARG A CA 1
ATOM 1875 C C . ARG A 1 275 ? 15.874 -15.584 3.744 1.00 59.62 275 ARG A C 1
ATOM 1876 O O . ARG A 1 275 ? 16.497 -15.195 2.743 1.00 56.16 275 ARG A O 1
ATOM 1884 N N . LEU A 1 276 ? 16.396 -16.407 4.664 1.00 65.79 276 LEU A N 1
ATOM 1885 C CA . LEU A 1 276 ? 17.824 -16.851 4.624 1.00 73.96 276 LEU A CA 1
ATOM 1886 C C . LEU A 1 276 ? 17.935 -18.227 3.961 1.00 73.89 276 LEU A C 1
ATOM 1887 O O . LEU A 1 276 ? 18.196 -18.206 2.739 1.00 74.26 276 LEU A O 1
#

Radius of gyration: 17.86 Å; Cα contacts (8 Å, |Δi|>4): 466; chains: 1; bounding box: 34×42×49 Å